Protein AF-A0A0F9HB13-F1 (afdb_monomer_lite)

Foldseek 3Di:
DKKKKWFAQPVPLDTDIDMADLDPPLVVFFWADDGLQWIKGKDQPTDSVLRVQLSVVSVVVDAAAVSCVVSLVPDPVNLRIWMWIATSVLDIDIDHHVPFAPPWDWDDDGGMIMTDGPDPDPVVRVVVVVVCVVVSDDDPDPCVVCVVQVVDDQPAEDEDADEFDQDPVVRATRCVSVVVVLVSHDPRYAYEYAYDHPDDDLSHQKDWYQPANSNCNVVCVVVVQWTWIFGDDPPDTDIDIDGD

InterPro domains:
  IPR010430 Protein of unknown function DUF1028 [PF06267] (2-135)
  IPR029055 Nucleophile aminohydrolases, N-terminal [G3DSA:3.60.20.10] (1-143)
  IPR029055 Nucleophile aminohydrolases, N-terminal [SSF56235] (1-136)
  IPR036291 NAD(P)-binding domain superfamily [SSF51735] (141-232)

Organism: NCBI:txid412755

Structure (mmCIF, N/CA/C/O backbone):
data_AF-A0A0F9HB13-F1
#
_entry.id   AF-A0A0F9HB13-F1
#
loop_
_atom_site.group_PDB
_atom_site.id
_atom_site.type_symbol
_atom_site.label_atom_id
_atom_site.label_alt_id
_atom_site.label_comp_id
_atom_site.label_asym_id
_atom_site.label_entity_id
_atom_site.label_seq_id
_atom_site.pdbx_PDB_ins_code
_atom_site.Cartn_x
_atom_site.Cartn_y
_atom_site.Cartn_z
_atom_site.occupancy
_atom_site.B_iso_or_equiv
_atom_site.auth_seq_id
_atom_site.auth_comp_id
_atom_site.auth_asym_id
_atom_site.auth_atom_id
_atom_site.pdbx_PDB_model_num
ATOM 1 N N . MET A 1 1 ? 13.303 -6.196 -2.392 1.00 79.50 1 MET A N 1
ATOM 2 C CA . MET A 1 1 ? 11.984 -6.817 -2.204 1.00 79.50 1 MET A CA 1
ATOM 3 C C . MET A 1 1 ? 10.993 -5.718 -1.911 1.00 79.50 1 MET A C 1
ATOM 5 O O . MET A 1 1 ? 11.248 -4.940 -0.993 1.00 79.50 1 MET A O 1
ATOM 9 N N . THR A 1 2 ? 9.925 -5.656 -2.697 1.00 79.56 2 THR A N 1
ATOM 10 C CA . THR A 1 2 ? 8.803 -4.738 -2.490 1.00 79.56 2 THR A CA 1
ATOM 11 C C . THR A 1 2 ? 7.517 -5.444 -2.875 1.00 79.56 2 THR A C 1
ATOM 13 O O . THR A 1 2 ? 7.459 -6.050 -3.946 1.00 79.56 2 THR A O 1
ATOM 16 N N . PHE A 1 3 ? 6.493 -5.331 -2.041 1.00 83.38 3 PHE A N 1
ATOM 17 C CA . PHE A 1 3 ? 5.138 -5.737 -2.379 1.00 83.38 3 PHE A CA 1
ATOM 18 C C . PHE A 1 3 ? 4.143 -4.698 -1.876 1.00 83.38 3 PHE A C 1
ATOM 20 O O . PHE A 1 3 ? 4.359 -4.068 -0.838 1.00 83.38 3 PHE A O 1
ATOM 27 N N . SER A 1 4 ? 3.072 -4.510 -2.636 1.00 88.19 4 SER A N 1
ATOM 28 C CA . SER A 1 4 ? 2.026 -3.543 -2.316 1.00 88.19 4 SER A CA 1
ATOM 29 C C . SER A 1 4 ? 0.665 -4.081 -2.703 1.00 88.19 4 SER A C 1
ATOM 31 O O . SER A 1 4 ? 0.566 -4.942 -3.574 1.00 88.19 4 SER A O 1
ATOM 33 N N . ILE A 1 5 ? -0.376 -3.543 -2.090 1.00 90.69 5 ILE A N 1
ATOM 34 C CA . ILE A 1 5 ? -1.759 -3.759 -2.494 1.00 90.69 5 ILE A CA 1
ATOM 35 C C . ILE A 1 5 ? -2.429 -2.401 -2.675 1.00 90.69 5 ILE A C 1
ATOM 37 O O . ILE A 1 5 ? -2.294 -1.531 -1.815 1.00 90.69 5 ILE A O 1
ATOM 41 N N . VAL A 1 6 ? -3.135 -2.224 -3.788 1.00 91.56 6 VAL A N 1
ATOM 42 C CA . VAL A 1 6 ? -4.185 -1.204 -3.911 1.00 91.56 6 VAL A CA 1
ATOM 43 C C . VAL A 1 6 ? -5.517 -1.919 -3.824 1.00 91.56 6 VAL A C 1
ATOM 45 O O . VAL A 1 6 ? -5.667 -3.004 -4.389 1.00 91.56 6 VAL A O 1
ATOM 48 N N . ALA A 1 7 ? -6.473 -1.353 -3.106 1.00 89.06 7 ALA A N 1
ATOM 49 C CA . ALA A 1 7 ? -7.731 -2.039 -2.884 1.00 89.06 7 ALA A CA 1
ATOM 50 C C . ALA A 1 7 ? -8.887 -1.083 -2.612 1.00 89.06 7 ALA A C 1
ATOM 52 O O . ALA A 1 7 ? -8.698 0.047 -2.159 1.00 89.06 7 ALA A O 1
ATOM 53 N N . ARG A 1 8 ? -10.094 -1.577 -2.889 1.00 90.06 8 ARG A N 1
ATOM 54 C CA . ARG A 1 8 ? -11.364 -0.919 -2.628 1.00 90.06 8 ARG A CA 1
ATOM 55 C C . ARG A 1 8 ? -12.271 -1.874 -1.876 1.00 90.06 8 ARG A C 1
ATOM 57 O O . ARG A 1 8 ? -12.575 -2.964 -2.356 1.00 90.06 8 ARG A O 1
ATOM 64 N N . CYS A 1 9 ? -12.783 -1.433 -0.739 1.00 82.44 9 CYS A N 1
ATOM 65 C CA . CYS A 1 9 ? -13.813 -2.169 -0.030 1.00 82.44 9 CYS A CA 1
ATOM 66 C C . CYS A 1 9 ? -15.128 -2.133 -0.831 1.00 82.44 9 CYS A C 1
ATOM 68 O O . CYS A 1 9 ? -15.667 -1.049 -1.073 1.00 82.44 9 CYS A O 1
ATOM 70 N N . PRO A 1 10 ? -15.703 -3.278 -1.236 1.00 81.00 10 PRO A N 1
ATOM 71 C CA . PRO A 1 10 ? -16.988 -3.304 -1.930 1.00 81.00 10 PRO A CA 1
ATOM 72 C C . PRO A 1 10 ? -18.148 -2.838 -1.041 1.00 81.00 10 PRO A C 1
ATOM 74 O O . PRO A 1 10 ? -19.157 -2.381 -1.571 1.00 81.00 10 PRO A O 1
ATOM 77 N N . ARG A 1 11 ? -18.007 -2.941 0.289 1.00 80.62 11 ARG A N 1
ATOM 78 C CA . ARG A 1 11 ? -19.037 -2.550 1.263 1.00 80.62 11 ARG A CA 1
ATOM 79 C C . ARG A 1 11 ? -19.042 -1.051 1.548 1.00 80.62 11 ARG A C 1
ATOM 81 O O . ARG A 1 11 ? -20.098 -0.438 1.495 1.00 80.62 11 ARG A O 1
ATOM 88 N N . THR A 1 12 ? -17.880 -0.481 1.861 1.00 74.31 12 THR A N 1
ATOM 89 C CA . THR A 1 12 ? -17.755 0.918 2.307 1.00 74.31 12 THR A CA 1
ATOM 90 C C . THR A 1 12 ? -17.354 1.864 1.174 1.00 74.31 12 THR A C 1
ATOM 92 O O . THR A 1 12 ? -17.451 3.076 1.315 1.00 74.31 12 THR A O 1
ATOM 95 N N . GLY A 1 13 ? -16.884 1.334 0.040 1.00 75.62 13 GLY A N 1
ATOM 96 C CA . GLY A 1 13 ? -16.327 2.136 -1.052 1.00 75.62 13 GLY A CA 1
ATOM 97 C C . GLY A 1 13 ? -14.951 2.731 -0.748 1.00 75.62 13 GLY A C 1
ATOM 98 O O . GLY A 1 13 ? -14.400 3.448 -1.581 1.00 75.62 13 GLY A O 1
ATOM 99 N N . MET A 1 14 ? -14.386 2.423 0.419 1.00 78.38 14 MET A N 1
ATOM 100 C CA . MET A 1 14 ? -13.105 2.953 0.865 1.00 78.38 14 MET A CA 1
ATOM 101 C C . MET A 1 14 ? -11.955 2.416 0.036 1.00 78.38 14 MET A C 1
ATOM 103 O O . MET A 1 14 ? -11.959 1.253 -0.362 1.00 78.38 14 MET A O 1
ATOM 107 N N . LEU A 1 15 ? -10.967 3.273 -0.181 1.00 77.38 15 LEU A N 1
ATOM 108 C CA . LEU A 1 15 ? -9.795 3.015 -0.999 1.00 77.38 15 LEU A CA 1
ATOM 109 C C . LEU A 1 15 ? -8.559 2.997 -0.108 1.00 77.38 15 LEU A C 1
ATOM 111 O O . LEU A 1 15 ? -8.412 3.856 0.761 1.00 77.38 15 LEU A O 1
ATOM 115 N N . ALA A 1 16 ? -7.659 2.050 -0.343 1.00 75.38 16 ALA A N 1
ATOM 116 C CA . ALA A 1 16 ? -6.407 1.959 0.392 1.00 75.38 16 ALA A CA 1
ATOM 117 C C . ALA A 1 16 ? -5.241 1.579 -0.511 1.00 75.38 16 ALA A C 1
ATOM 119 O O . ALA A 1 16 ? -5.400 0.909 -1.535 1.00 75.38 16 ALA A O 1
ATOM 120 N N . VAL A 1 17 ? -4.055 1.980 -0.058 1.00 79.38 17 VAL A N 1
ATOM 121 C CA . VAL A 1 17 ? -2.779 1.474 -0.545 1.00 79.38 17 VAL A CA 1
ATOM 122 C C . VAL A 1 17 ? -1.945 1.066 0.658 1.00 79.38 17 VAL A C 1
ATOM 124 O O . VAL A 1 17 ? -1.795 1.850 1.592 1.00 79.38 17 VAL A O 1
ATOM 127 N N . ALA A 1 18 ? -1.388 -0.138 0.627 1.00 77.56 18 ALA A N 1
ATOM 128 C CA . ALA A 1 18 ? -0.402 -0.582 1.602 1.00 77.56 18 ALA A CA 1
ATOM 129 C C . ALA A 1 18 ? 0.845 -1.075 0.872 1.00 77.56 18 ALA A C 1
ATOM 131 O O . ALA A 1 18 ? 0.742 -1.756 -0.147 1.00 77.56 18 ALA A O 1
ATOM 132 N N . THR A 1 19 ? 2.019 -0.746 1.405 1.00 76.12 19 THR A N 1
ATOM 133 C CA . THR A 1 19 ? 3.315 -1.089 0.813 1.00 76.12 19 THR A CA 1
ATOM 134 C C . THR A 1 19 ? 4.270 -1.551 1.896 1.00 76.12 19 THR A C 1
ATOM 136 O O . THR A 1 19 ? 4.390 -0.914 2.940 1.00 76.12 19 THR A O 1
ATOM 139 N N . SER A 1 20 ? 5.018 -2.612 1.607 1.00 72.88 20 SER A N 1
ATOM 140 C CA . SER A 1 20 ? 6.191 -3.008 2.380 1.00 72.88 20 SER A CA 1
ATOM 141 C C . SER A 1 20 ? 7.382 -3.177 1.446 1.00 72.88 20 SER A C 1
ATOM 143 O O . SER A 1 20 ? 7.279 -3.758 0.361 1.00 72.88 20 SER A O 1
ATOM 145 N N . SER A 1 21 ? 8.528 -2.620 1.830 1.00 67.31 21 SER A N 1
ATOM 146 C CA . SER A 1 21 ? 9.715 -2.605 0.985 1.00 67.31 21 SER A CA 1
ATOM 147 C C . SER A 1 21 ? 11.005 -2.584 1.790 1.00 67.31 21 SER A C 1
ATOM 149 O O . SER A 1 21 ? 11.092 -1.975 2.850 1.00 67.31 21 SER A O 1
ATOM 151 N N . LYS A 1 22 ? 12.049 -3.176 1.204 1.00 59.72 22 LYS A N 1
ATOM 152 C CA . LYS A 1 22 ? 13.447 -2.985 1.613 1.00 59.72 22 LYS A CA 1
ATOM 153 C C . LYS A 1 22 ? 14.048 -1.667 1.083 1.00 59.72 22 LYS A C 1
ATOM 155 O O . LYS A 1 22 ? 15.183 -1.351 1.429 1.00 59.72 22 LYS A O 1
ATOM 160 N N . ALA A 1 23 ? 13.348 -0.905 0.239 1.00 54.62 23 ALA A N 1
ATOM 161 C CA . ALA A 1 23 ? 13.789 0.404 -0.253 1.00 54.62 23 ALA A CA 1
ATOM 162 C C . ALA A 1 23 ? 13.459 1.530 0.745 1.00 54.62 23 ALA A C 1
ATOM 164 O O . ALA A 1 23 ? 12.416 1.505 1.395 1.00 54.62 23 ALA A O 1
ATOM 165 N N . LEU A 1 24 ? 14.365 2.510 0.874 1.00 52.09 24 LEU A N 1
ATOM 166 C CA . LEU A 1 24 ? 14.202 3.643 1.796 1.00 52.09 24 LEU A CA 1
ATOM 167 C C . LEU A 1 24 ? 12.975 4.465 1.390 1.00 52.09 24 LEU A C 1
ATOM 169 O O . LEU A 1 24 ? 12.727 4.649 0.200 1.00 52.09 24 LEU A O 1
ATOM 173 N N . ALA A 1 25 ? 12.241 4.977 2.379 1.00 54.25 25 ALA A N 1
ATOM 174 C CA . ALA A 1 25 ? 11.118 5.896 2.181 1.00 54.25 25 ALA A CA 1
ATOM 175 C C . ALA A 1 25 ? 9.989 5.375 1.263 1.00 54.25 25 ALA A C 1
ATOM 177 O O . ALA A 1 25 ? 9.256 6.166 0.670 1.00 54.25 25 ALA A O 1
ATOM 178 N N . ALA A 1 26 ? 9.797 4.054 1.164 1.00 54.12 26 ALA A N 1
ATOM 179 C CA . ALA A 1 26 ? 8.752 3.478 0.315 1.00 54.12 26 ALA A CA 1
ATOM 180 C C . ALA A 1 26 ? 7.344 4.012 0.645 1.00 54.12 26 ALA A C 1
ATOM 182 O O . ALA A 1 26 ? 6.573 4.269 -0.273 1.00 54.12 26 ALA A O 1
ATOM 183 N N . GLY A 1 27 ? 7.042 4.272 1.924 1.00 49.34 27 GLY A N 1
ATOM 184 C CA . GLY A 1 27 ? 5.761 4.847 2.354 1.00 49.34 27 GLY A CA 1
ATOM 185 C C . GLY A 1 27 ? 5.487 6.270 1.848 1.00 49.34 27 GLY A C 1
ATOM 186 O O . GLY A 1 27 ? 4.330 6.652 1.757 1.00 49.34 27 GLY A O 1
ATOM 187 N N . GLY A 1 28 ? 6.516 7.040 1.477 1.00 52.56 28 GLY A N 1
ATOM 188 C CA . GLY A 1 28 ? 6.350 8.368 0.869 1.00 52.56 28 GLY A CA 1
ATOM 189 C C . GLY A 1 28 ? 6.426 8.374 -0.661 1.00 52.56 28 GLY A C 1
ATOM 190 O O . GLY A 1 28 ? 6.072 9.366 -1.286 1.00 52.56 28 GLY A O 1
ATOM 191 N N . MET A 1 29 ? 6.915 7.286 -1.266 1.00 68.44 29 MET A N 1
ATOM 192 C CA . MET A 1 29 ? 7.237 7.228 -2.699 1.00 68.44 29 MET A CA 1
ATOM 193 C C . MET A 1 29 ? 6.295 6.331 -3.500 1.00 68.44 29 MET A C 1
ATOM 195 O O . MET A 1 29 ? 6.115 6.553 -4.695 1.00 68.44 29 MET A O 1
ATOM 199 N N . VAL A 1 30 ? 5.751 5.289 -2.869 1.00 80.06 30 VAL A N 1
ATOM 200 C CA . VAL A 1 30 ? 4.951 4.257 -3.536 1.00 80.06 30 VAL A CA 1
ATOM 201 C C . VAL A 1 30 ? 3.448 4.533 -3.479 1.00 80.06 30 VAL A C 1
ATOM 203 O O . VAL A 1 30 ? 2.820 4.444 -4.539 1.00 80.06 30 VAL A O 1
ATOM 206 N N . PRO A 1 31 ? 2.846 4.828 -2.309 1.00 79.06 31 PRO A N 1
ATOM 207 C CA . PRO A 1 31 ? 1.398 4.893 -2.188 1.00 79.06 31 PRO A CA 1
ATOM 208 C C . PRO A 1 31 ? 0.833 6.273 -2.535 1.00 79.06 31 PRO A C 1
ATOM 210 O O . PRO A 1 31 ? 1.304 7.302 -2.056 1.00 79.06 31 PRO A O 1
ATOM 213 N N . TYR A 1 32 ? -0.249 6.276 -3.310 1.00 82.81 32 TYR A N 1
ATOM 214 C CA . TYR A 1 32 ? -1.065 7.447 -3.610 1.00 82.81 32 TYR A CA 1
ATOM 215 C C . TYR A 1 32 ? -2.529 7.061 -3.471 1.00 82.81 32 TYR A C 1
ATOM 217 O O . TYR A 1 32 ? -2.995 6.145 -4.138 1.00 82.81 32 TYR A O 1
ATOM 225 N N . CYS A 1 33 ? -3.277 7.743 -2.614 1.00 78.75 33 CYS A N 1
ATOM 226 C CA . CYS A 1 33 ? -4.694 7.461 -2.416 1.00 78.75 33 CYS A CA 1
ATOM 227 C C . CYS A 1 33 ? -5.461 8.770 -2.281 1.00 78.75 33 CYS A C 1
ATOM 229 O O . CYS A 1 33 ? -4.984 9.711 -1.644 1.00 78.75 33 CYS A O 1
ATOM 231 N N . ARG A 1 34 ? -6.653 8.832 -2.873 1.00 75.19 34 ARG A N 1
ATOM 232 C CA . ARG A 1 34 ? -7.593 9.933 -2.672 1.00 75.19 34 ARG A CA 1
ATOM 233 C C . ARG A 1 34 ? -8.998 9.370 -2.496 1.00 75.19 34 ARG A C 1
ATOM 235 O O . ARG A 1 34 ? -9.504 8.653 -3.363 1.00 75.19 34 ARG A O 1
ATOM 242 N N . ALA A 1 35 ? -9.619 9.718 -1.370 1.00 75.00 35 ALA A N 1
ATOM 243 C CA . ALA A 1 35 ? -10.968 9.290 -1.021 1.00 75.00 35 ALA A CA 1
ATOM 244 C C . ALA A 1 35 ? -11.963 9.629 -2.143 1.00 75.00 35 ALA A C 1
ATOM 246 O O . ALA A 1 35 ? -11.913 10.711 -2.727 1.00 75.00 35 ALA A O 1
ATOM 247 N N . GLY A 1 36 ? -12.832 8.673 -2.479 1.00 77.69 36 GLY A N 1
ATOM 248 C CA . GLY A 1 36 ? -13.828 8.818 -3.546 1.00 77.69 36 GLY A CA 1
ATOM 249 C C . GLY A 1 36 ? -13.269 8.950 -4.971 1.00 77.69 36 GLY A C 1
ATOM 250 O O . GLY A 1 36 ? -14.058 9.124 -5.897 1.00 77.69 36 GLY A O 1
ATOM 251 N N . VAL A 1 37 ? -11.947 8.867 -5.169 1.00 88.38 37 VAL A N 1
ATOM 252 C CA . VAL A 1 37 ? -11.286 9.035 -6.476 1.00 88.38 37 VAL A CA 1
ATOM 253 C C . VAL A 1 37 ? -10.586 7.753 -6.917 1.00 88.38 37 VAL A C 1
ATOM 255 O O . VAL A 1 37 ? -10.915 7.216 -7.974 1.00 88.38 37 VAL A O 1
ATOM 258 N N . GLY A 1 38 ? -9.641 7.258 -6.119 1.00 89.00 38 GLY A N 1
ATOM 259 C CA . GLY A 1 38 ? -8.916 6.022 -6.405 1.00 89.00 38 GLY A CA 1
ATOM 260 C C . GLY A 1 38 ? -7.620 5.873 -5.608 1.00 89.00 38 GLY A C 1
ATOM 261 O O . GLY A 1 38 ? -7.250 6.743 -4.815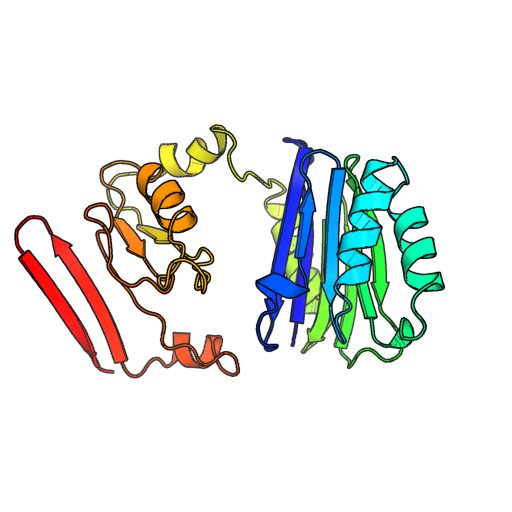 1.00 89.00 38 GLY A O 1
ATOM 262 N N . ALA A 1 39 ? -6.939 4.756 -5.835 1.00 89.12 39 ALA A N 1
ATOM 263 C CA . ALA A 1 39 ? -5.696 4.369 -5.180 1.00 89.12 39 ALA A CA 1
ATOM 264 C C . ALA A 1 39 ? -4.684 3.852 -6.214 1.00 89.12 39 ALA A C 1
ATOM 266 O O . ALA A 1 39 ? -5.042 3.123 -7.139 1.00 89.12 39 ALA A O 1
ATOM 267 N N . ILE A 1 40 ? -3.418 4.238 -6.061 1.00 97.88 40 ILE A N 1
ATOM 268 C CA . ILE A 1 40 ? -2.312 3.907 -6.958 1.00 97.88 40 ILE A CA 1
ATOM 269 C C . ILE A 1 40 ? -1.076 3.521 -6.145 1.00 97.88 40 ILE A C 1
ATOM 271 O O . ILE A 1 40 ? -0.699 4.212 -5.200 1.00 97.88 40 ILE A O 1
ATOM 275 N N . ALA A 1 41 ? -0.408 2.448 -6.557 1.00 94.56 41 ALA A N 1
ATOM 276 C CA . ALA A 1 41 ? 0.932 2.098 -6.104 1.00 94.56 41 ALA A CA 1
ATOM 277 C C . ALA A 1 41 ? 1.896 2.164 -7.293 1.00 94.56 41 ALA A C 1
ATOM 279 O O . ALA A 1 41 ? 1.695 1.449 -8.272 1.00 94.56 41 ALA A O 1
ATOM 280 N N . SER A 1 42 ? 2.941 2.994 -7.208 1.00 96.12 42 SER A N 1
ATOM 281 C CA . SER A 1 42 ? 4.043 3.064 -8.185 1.00 96.12 42 SER A CA 1
ATOM 282 C C . SER A 1 42 ? 5.320 2.549 -7.524 1.00 96.12 42 SER A C 1
ATOM 284 O O . SER A 1 42 ? 5.790 3.124 -6.551 1.00 96.12 42 SER A O 1
ATOM 286 N N . GLN A 1 43 ? 5.883 1.438 -7.995 1.00 95.62 43 GLN A N 1
ATOM 287 C CA . GLN A 1 43 ? 7.025 0.770 -7.363 1.00 95.62 43 GLN A CA 1
ATOM 288 C C . GLN A 1 43 ? 8.038 0.216 -8.380 1.00 95.62 43 GLN A C 1
ATOM 290 O O . GLN A 1 43 ? 8.007 0.542 -9.565 1.00 95.62 43 GLN A O 1
ATOM 295 N N . SER A 1 44 ? 8.966 -0.622 -7.899 1.00 94.94 44 SER A N 1
ATOM 296 C CA . SER A 1 44 ? 10.193 -1.048 -8.590 1.00 94.94 44 SER A CA 1
ATOM 297 C C . SER A 1 44 ? 11.183 0.118 -8.706 1.00 94.94 44 SER A C 1
ATOM 299 O O . SER A 1 44 ? 11.528 0.687 -7.668 1.00 94.94 44 SER A O 1
ATOM 301 N N . PHE A 1 45 ? 11.629 0.525 -9.897 1.00 92.50 45 PHE A N 1
ATOM 302 C CA . PHE A 1 45 ? 12.288 1.828 -10.039 1.00 92.50 45 PHE A CA 1
ATOM 303 C C . PHE A 1 45 ? 11.224 2.920 -9.980 1.00 92.50 45 PHE A C 1
ATOM 305 O O . PHE A 1 45 ? 10.732 3.368 -11.016 1.00 92.50 45 PHE A O 1
ATOM 312 N N . VAL A 1 46 ? 10.857 3.287 -8.752 1.00 86.94 46 VAL A N 1
ATOM 313 C CA . VAL A 1 46 ? 9.724 4.161 -8.455 1.00 86.94 46 VAL A CA 1
ATOM 314 C C . VAL A 1 46 ? 9.777 5.468 -9.241 1.00 86.94 46 VAL A C 1
ATOM 316 O O . VAL A 1 46 ? 10.821 6.113 -9.354 1.00 86.94 46 VAL A O 1
ATOM 319 N N . ASN A 1 47 ? 8.620 5.859 -9.763 1.00 94.38 47 ASN A N 1
ATOM 320 C CA . ASN A 1 47 ? 8.390 7.174 -10.333 1.00 94.38 47 ASN A CA 1
ATOM 321 C C . ASN A 1 47 ? 7.155 7.787 -9.640 1.00 94.38 47 ASN A C 1
ATOM 323 O O . ASN A 1 47 ? 6.027 7.420 -9.989 1.00 94.38 47 ASN A O 1
ATOM 327 N N . PRO A 1 48 ? 7.359 8.689 -8.657 1.00 84.75 48 PRO A N 1
ATOM 328 C CA . PRO A 1 48 ? 6.295 9.385 -7.923 1.00 84.75 48 PRO A CA 1
ATOM 329 C C . PRO A 1 48 ? 5.275 10.089 -8.819 1.00 84.75 48 PRO A C 1
ATOM 331 O O . PRO A 1 48 ? 4.083 10.134 -8.518 1.00 84.75 48 PRO A O 1
ATOM 334 N N . TYR A 1 49 ? 5.733 10.619 -9.957 1.00 93.50 49 TYR A N 1
ATOM 335 C CA . TYR A 1 49 ? 4.885 11.391 -10.860 1.00 93.50 49 TYR A CA 1
ATOM 336 C C . TYR A 1 49 ? 3.773 10.546 -11.483 1.00 93.50 49 TYR A C 1
ATOM 338 O O . TYR A 1 49 ? 2.701 11.082 -11.736 1.00 93.50 49 TYR A O 1
ATOM 346 N N . LEU A 1 50 ? 3.968 9.230 -11.637 1.00 97.31 50 LEU A N 1
ATOM 347 C CA . LEU A 1 50 ? 2.916 8.327 -12.121 1.00 97.31 50 LEU A CA 1
ATOM 348 C C . LEU A 1 50 ? 1.739 8.245 -11.144 1.00 97.31 50 LEU A C 1
ATOM 350 O O . LEU A 1 50 ? 0.590 8.183 -11.569 1.00 97.31 50 LEU A O 1
ATOM 3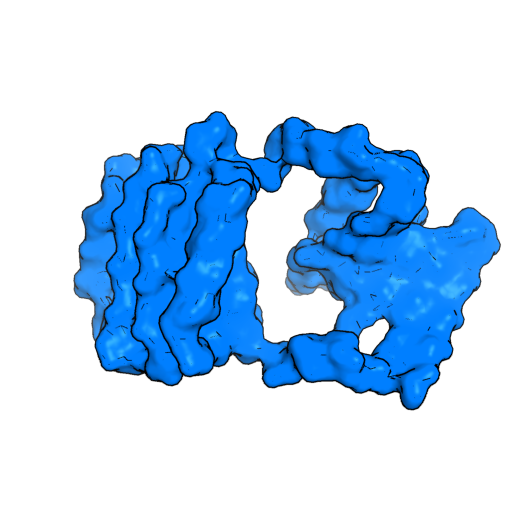54 N N . GLY A 1 51 ? 2.016 8.279 -9.837 1.00 92.12 51 GLY A N 1
ATOM 355 C CA . GLY A 1 51 ? 0.979 8.313 -8.810 1.00 92.12 51 GLY A CA 1
ATOM 356 C C . GLY A 1 51 ? 0.252 9.655 -8.763 1.00 92.12 51 GLY A C 1
ATOM 357 O O . GLY A 1 51 ? -0.977 9.690 -8.738 1.00 92.12 51 GLY A O 1
ATOM 358 N N . ILE A 1 52 ? 1.000 10.762 -8.827 1.00 89.25 52 ILE A N 1
ATOM 359 C CA . ILE A 1 52 ? 0.445 12.128 -8.815 1.00 89.25 52 ILE A CA 1
ATOM 360 C C . ILE A 1 52 ? -0.430 12.381 -10.052 1.00 89.25 52 ILE A C 1
ATOM 362 O O . ILE A 1 52 ? -1.580 12.818 -9.932 1.00 89.25 52 ILE A O 1
ATOM 366 N N . GLU A 1 53 ? 0.099 12.094 -11.244 1.00 97.56 53 GLU A N 1
ATOM 367 C CA . GLU A 1 53 ? -0.625 12.252 -12.507 1.00 97.56 53 GLU A CA 1
ATOM 368 C C . GLU A 1 53 ? -1.803 11.278 -12.571 1.00 97.56 53 GLU A C 1
ATOM 370 O O . GLU A 1 53 ? -2.914 11.674 -12.920 1.00 97.56 53 GLU A O 1
ATOM 375 N N . GLY A 1 54 ? -1.594 10.028 -12.155 1.00 98.25 54 GLY A N 1
ATOM 376 C CA . GLY A 1 54 ? -2.634 9.011 -12.150 1.00 98.25 54 GLY A CA 1
ATOM 377 C C . GLY A 1 54 ? -3.841 9.396 -11.290 1.00 98.25 54 GLY A C 1
ATOM 378 O O . GLY A 1 54 ? -4.969 9.333 -11.775 1.00 98.25 54 GLY A O 1
ATOM 379 N N . ILE A 1 55 ? -3.630 9.877 -10.056 1.00 95.25 55 ILE A N 1
ATOM 380 C CA . ILE A 1 55 ? -4.724 10.371 -9.199 1.00 95.25 55 ILE A CA 1
ATOM 381 C C . ILE A 1 55 ? -5.440 11.562 -9.848 1.00 95.25 55 ILE A C 1
ATOM 383 O O . ILE A 1 55 ? -6.666 11.635 -9.800 1.00 95.25 55 ILE A O 1
ATOM 387 N N . THR A 1 56 ? -4.699 12.463 -10.500 1.00 97.12 56 THR A N 1
ATOM 388 C CA . THR A 1 56 ? -5.283 13.614 -11.211 1.00 97.12 56 THR A CA 1
ATOM 389 C C . THR A 1 56 ? -6.191 13.164 -12.361 1.00 97.12 56 THR A C 1
ATOM 391 O O . THR A 1 56 ? -7.282 13.701 -12.543 1.00 97.12 56 THR A O 1
ATOM 394 N N . LEU A 1 57 ? -5.783 12.150 -13.127 1.00 98.50 57 LEU A N 1
ATOM 395 C CA . LEU A 1 57 ? -6.583 11.600 -14.225 1.00 98.50 57 LEU A CA 1
ATOM 396 C C . LEU A 1 57 ? -7.815 10.824 -13.720 1.00 98.50 57 LEU A C 1
ATOM 398 O O . LEU A 1 57 ? -8.892 10.943 -14.304 1.00 98.50 57 LEU A O 1
ATOM 402 N N . LEU A 1 58 ? -7.687 10.077 -12.619 1.00 97.44 58 LEU A N 1
ATOM 403 C CA . LEU A 1 58 ? -8.822 9.418 -11.953 1.00 97.44 58 LEU A CA 1
ATOM 404 C C . LEU A 1 58 ? -9.846 10.438 -11.430 1.00 97.44 58 LEU A C 1
ATOM 406 O O . LEU A 1 58 ? -11.057 10.218 -11.494 1.00 97.44 58 LEU A O 1
ATOM 410 N N . GLU A 1 59 ? -9.379 11.579 -10.923 1.00 94.50 59 GLU A N 1
ATOM 411 C CA . GLU A 1 59 ? -10.249 12.668 -10.473 1.00 94.50 59 GLU A CA 1
ATOM 412 C C . GLU A 1 59 ? -11.049 13.280 -11.631 1.00 94.50 59 GLU A C 1
ATOM 414 O O . GLU A 1 59 ? -12.225 13.597 -11.459 1.00 94.50 59 GLU A O 1
ATOM 419 N N . GLN A 1 60 ? -10.455 13.345 -12.826 1.00 97.94 60 GLN A N 1
ATOM 420 C CA . GLN A 1 60 ? -11.121 13.752 -14.070 1.00 97.94 60 GLN A CA 1
ATOM 421 C C . GLN A 1 60 ? -12.115 12.705 -14.610 1.00 97.94 60 GLN A C 1
ATOM 423 O O . GLN A 1 60 ? -12.754 12.940 -15.635 1.00 97.94 60 GLN A O 1
ATOM 428 N N . GLY A 1 61 ? -12.264 11.562 -13.934 1.00 96.62 61 GLY A N 1
ATOM 429 C CA . GLY A 1 61 ? -13.234 10.522 -14.275 1.00 96.62 61 GLY A CA 1
ATOM 430 C C . GLY A 1 61 ? -12.741 9.500 -15.298 1.00 96.62 61 GLY A C 1
ATOM 431 O O . GLY A 1 61 ? -13.552 8.751 -15.840 1.00 96.62 61 GLY A O 1
ATOM 432 N N . LEU A 1 62 ? -11.436 9.446 -15.590 1.00 98.38 62 LEU A N 1
ATOM 433 C CA . LEU A 1 62 ? -10.892 8.365 -16.412 1.00 98.38 62 LEU A CA 1
ATOM 434 C C . LEU A 1 62 ? -10.890 7.056 -15.609 1.00 98.38 62 LEU A C 1
ATOM 436 O O . LEU A 1 62 ? -10.485 7.037 -14.453 1.00 98.38 62 LEU A O 1
ATOM 440 N N . ALA A 1 63 ? -11.284 5.954 -16.249 1.00 97.69 63 ALA A N 1
ATOM 441 C CA . ALA A 1 63 ? -11.210 4.618 -15.656 1.00 97.69 63 ALA A CA 1
ATOM 442 C C . ALA A 1 63 ? -9.754 4.144 -15.498 1.00 97.69 63 ALA A C 1
ATOM 444 O O . ALA A 1 63 ? -8.891 4.505 -16.310 1.00 97.69 63 ALA A O 1
ATOM 445 N N . ALA A 1 64 ? -9.501 3.269 -14.517 1.00 98.19 64 ALA A N 1
ATOM 446 C CA . ALA A 1 64 ? -8.158 2.790 -14.154 1.00 98.19 64 ALA A CA 1
ATOM 447 C C . ALA A 1 64 ? -7.293 2.354 -15.356 1.00 98.19 64 ALA A C 1
ATOM 449 O O . ALA A 1 64 ? -6.137 2.761 -15.466 1.00 98.19 64 ALA A O 1
ATOM 450 N N . ALA A 1 65 ? -7.859 1.599 -16.304 1.00 98.38 65 ALA A N 1
ATOM 451 C CA . ALA A 1 65 ? -7.141 1.129 -17.492 1.00 98.38 65 ALA A CA 1
ATOM 452 C C . ALA A 1 65 ? -6.672 2.270 -18.414 1.00 98.38 65 ALA A C 1
ATOM 454 O O . ALA A 1 65 ? -5.541 2.252 -18.897 1.00 98.38 65 ALA A O 1
ATOM 455 N N . ARG A 1 66 ? -7.511 3.295 -18.628 1.00 98.56 66 ARG A N 1
ATOM 456 C CA . ARG A 1 66 ? -7.154 4.460 -19.461 1.00 98.56 66 ARG A CA 1
ATOM 457 C C . ARG A 1 66 ? -6.133 5.356 -18.773 1.00 98.56 66 ARG A C 1
ATOM 459 O O . ARG A 1 66 ? -5.298 5.950 -19.452 1.00 98.56 66 ARG A O 1
ATOM 466 N N . VAL A 1 67 ? -6.201 5.456 -17.445 1.00 98.75 67 VAL A N 1
ATOM 467 C CA . VAL A 1 67 ? -5.180 6.146 -16.651 1.00 98.75 67 VAL A CA 1
ATOM 468 C C . VAL A 1 67 ? -3.842 5.432 -16.789 1.00 98.75 67 VAL A C 1
ATOM 470 O O . VAL A 1 67 ? -2.855 6.080 -17.129 1.00 98.75 67 VAL A O 1
ATOM 473 N N . LEU A 1 68 ? -3.822 4.109 -16.596 1.00 98.69 68 LEU A N 1
ATOM 474 C CA . LEU A 1 68 ? -2.611 3.300 -16.708 1.00 98.69 68 LEU A CA 1
ATOM 475 C C . LEU A 1 68 ? -1.954 3.445 -18.085 1.00 98.69 68 LEU A C 1
ATOM 477 O O . LEU A 1 68 ? -0.762 3.722 -18.156 1.00 98.69 68 LEU A O 1
ATOM 481 N N . GLU A 1 69 ? -2.727 3.308 -19.165 1.00 98.50 69 GLU A N 1
ATOM 482 C CA . GLU A 1 69 ? -2.242 3.492 -20.541 1.00 98.50 69 GLU A CA 1
ATOM 483 C C . GLU A 1 69 ? -1.542 4.844 -20.700 1.00 98.50 69 GLU A C 1
ATOM 485 O O . GLU A 1 69 ? -0.390 4.901 -21.122 1.00 98.50 69 GLU A O 1
ATOM 490 N N . ARG A 1 70 ? -2.187 5.927 -20.256 1.00 98.25 70 ARG A N 1
ATOM 491 C CA . ARG A 1 70 ? -1.664 7.285 -20.424 1.00 98.25 70 ARG A CA 1
ATOM 492 C C . ARG A 1 70 ? -0.371 7.537 -19.647 1.00 98.25 70 ARG A C 1
ATOM 494 O O . ARG A 1 70 ? 0.562 8.104 -20.212 1.00 98.25 70 ARG A O 1
ATOM 501 N N . ILE A 1 71 ? -0.306 7.120 -18.380 1.00 98.00 71 ILE A N 1
ATOM 502 C CA . ILE A 1 71 ? 0.884 7.351 -17.541 1.00 98.00 71 ILE A CA 1
ATOM 503 C C . ILE A 1 71 ? 2.053 6.430 -17.928 1.00 98.00 71 ILE A C 1
ATOM 505 O O . ILE A 1 71 ? 3.214 6.795 -17.762 1.00 98.00 71 ILE A O 1
ATOM 509 N N . ILE A 1 72 ? 1.775 5.237 -18.465 1.00 98.12 72 ILE A N 1
ATOM 510 C CA . ILE A 1 72 ? 2.815 4.311 -18.935 1.00 98.12 72 ILE A CA 1
ATOM 511 C C . ILE A 1 72 ? 3.337 4.714 -20.317 1.00 98.12 72 ILE A C 1
ATOM 513 O O . ILE A 1 72 ? 4.534 4.588 -20.580 1.00 98.12 72 ILE A O 1
ATOM 517 N N . GLU A 1 73 ? 2.484 5.222 -21.208 1.00 96.88 73 GLU A N 1
ATOM 518 C CA . GLU A 1 73 ? 2.909 5.745 -22.512 1.00 96.88 73 GLU A CA 1
ATOM 519 C C . GLU A 1 73 ? 3.822 6.968 -22.386 1.00 96.88 73 GLU A C 1
ATOM 521 O O . GLU A 1 73 ? 4.743 7.126 -23.193 1.00 96.88 73 GLU A O 1
ATOM 526 N N . SER A 1 74 ? 3.607 7.808 -21.370 1.00 93.12 74 SER A N 1
ATOM 527 C CA . SER A 1 74 ? 4.421 9.001 -21.127 1.00 93.12 74 SER A CA 1
ATOM 528 C C . SER A 1 74 ? 5.755 8.710 -20.416 1.00 93.12 74 SER A C 1
ATOM 530 O O . SER A 1 74 ? 6.692 9.507 -20.536 1.00 93.12 74 SER A O 1
ATOM 532 N N . ASP A 1 75 ? 5.902 7.569 -19.726 1.00 97.62 75 ASP A N 1
ATOM 533 C CA . ASP A 1 75 ? 7.131 7.215 -19.004 1.00 97.62 75 ASP A CA 1
ATOM 534 C C . ASP A 1 75 ? 8.148 6.484 -19.891 1.00 97.62 75 ASP A C 1
ATOM 536 O O . ASP A 1 75 ? 8.059 5.287 -20.171 1.00 97.62 75 ASP A O 1
ATOM 540 N N . ARG A 1 76 ? 9.219 7.193 -20.259 1.00 96.69 76 ARG A N 1
ATOM 541 C CA . ARG A 1 76 ? 10.346 6.622 -21.020 1.00 96.69 76 ARG A CA 1
ATOM 542 C C . ARG A 1 76 ? 11.054 5.470 -20.301 1.00 96.69 76 ARG A C 1
ATOM 544 O O . ARG A 1 76 ? 11.766 4.710 -20.952 1.00 96.69 76 ARG A O 1
ATOM 551 N N . GLY A 1 77 ? 10.914 5.363 -18.982 1.00 97.12 77 GLY A N 1
ATOM 552 C CA . GLY A 1 77 ? 11.460 4.276 -18.175 1.00 97.12 77 GLY A CA 1
ATOM 553 C C . GLY A 1 77 ? 10.430 3.223 -17.775 1.00 97.12 77 GLY A C 1
ATOM 554 O O . GLY A 1 77 ? 10.714 2.473 -16.841 1.00 97.12 77 GLY A O 1
ATOM 555 N N . ARG A 1 78 ? 9.271 3.158 -18.450 1.00 97.88 78 ARG A N 1
ATOM 556 C CA . ARG A 1 78 ? 8.176 2.220 -18.150 1.00 97.88 78 ARG A CA 1
ATOM 557 C C . ARG A 1 78 ? 8.624 0.777 -17.940 1.00 97.88 78 ARG A C 1
ATOM 559 O O . ARG A 1 78 ? 8.158 0.152 -17.003 1.00 97.88 78 ARG A O 1
ATOM 566 N N . ASP A 1 79 ? 9.581 0.268 -18.712 1.00 98.31 79 ASP A N 1
ATOM 567 C CA . ASP A 1 79 ? 10.070 -1.115 -18.592 1.00 98.31 79 ASP A CA 1
ATOM 568 C C . ASP A 1 79 ? 10.627 -1.440 -17.188 1.00 98.31 79 ASP A C 1
ATOM 570 O O . ASP A 1 79 ? 10.741 -2.603 -16.821 1.00 98.31 79 ASP A O 1
ATOM 574 N N . LEU A 1 80 ? 10.993 -0.428 -16.391 1.00 97.94 80 LEU A N 1
ATOM 575 C CA . LEU A 1 80 ? 11.504 -0.574 -15.022 1.00 97.94 80 LEU A CA 1
ATOM 576 C C . LEU A 1 80 ? 10.438 -0.310 -13.942 1.00 97.94 80 LEU A C 1
ATOM 578 O O . LEU A 1 80 ? 10.759 -0.322 -12.750 1.00 97.94 80 LEU A O 1
ATOM 582 N N . ARG A 1 81 ? 9.201 0.008 -14.337 1.00 97.94 81 ARG A N 1
ATOM 583 C CA . ARG A 1 81 ? 8.116 0.412 -13.435 1.00 97.94 81 ARG A CA 1
ATOM 584 C C . ARG A 1 81 ? 7.210 -0.754 -13.124 1.00 97.94 81 ARG A C 1
ATOM 586 O O . ARG A 1 81 ? 6.953 -1.609 -13.965 1.00 97.94 81 ARG A O 1
ATOM 593 N N . GLN A 1 82 ? 6.629 -0.699 -11.941 1.00 98.31 82 GLN A N 1
ATOM 594 C CA . GLN A 1 82 ? 5.459 -1.489 -11.626 1.00 98.31 82 GLN A CA 1
ATOM 595 C C . GLN A 1 82 ? 4.380 -0.566 -11.077 1.00 98.31 82 GLN A C 1
ATOM 597 O O . GLN A 1 82 ? 4.658 0.213 -10.168 1.00 98.31 82 GLN A O 1
ATOM 602 N N . VAL A 1 83 ? 3.179 -0.623 -11.644 1.00 98.69 83 VAL A N 1
ATOM 603 C CA . VAL A 1 83 ? 2.075 0.271 -11.292 1.00 98.69 83 VAL A CA 1
ATOM 604 C C . VAL A 1 83 ? 0.807 -0.541 -11.093 1.00 98.69 83 VAL A C 1
ATOM 606 O O . VAL A 1 83 ? 0.506 -1.415 -11.897 1.00 98.69 83 VAL A O 1
ATOM 609 N N . ALA A 1 84 ? 0.061 -0.244 -10.038 1.00 98.69 84 ALA A N 1
ATOM 610 C CA . ALA A 1 84 ? -1.280 -0.762 -9.814 1.00 98.69 84 ALA A CA 1
ATOM 611 C C . ALA A 1 84 ? -2.212 0.401 -9.547 1.00 98.69 84 ALA A C 1
ATOM 613 O O . ALA A 1 84 ? -1.842 1.335 -8.837 1.00 98.69 84 ALA A O 1
ATOM 614 N N . ILE A 1 85 ? -3.409 0.321 -10.107 1.00 98.69 85 ILE A N 1
ATOM 615 C CA . ILE A 1 85 ? -4.445 1.335 -10.011 1.00 98.69 85 ILE A CA 1
ATOM 616 C C . ILE A 1 85 ? -5.750 0.643 -9.648 1.00 98.69 85 ILE A C 1
ATOM 618 O O . ILE A 1 85 ? -6.081 -0.400 -10.212 1.00 98.69 85 ILE A O 1
ATOM 622 N N . ILE A 1 86 ? -6.504 1.262 -8.750 1.00 97.94 86 ILE A N 1
ATOM 623 C CA . ILE A 1 86 ? -7.922 0.997 -8.561 1.00 97.94 86 ILE A CA 1
ATOM 624 C C . ILE A 1 86 ? -8.689 2.318 -8.547 1.00 97.94 86 ILE A C 1
ATOM 626 O O . ILE A 1 86 ? -8.303 3.260 -7.850 1.00 97.94 86 ILE A O 1
ATOM 630 N N . ASP A 1 87 ? -9.750 2.411 -9.343 1.00 97.75 87 ASP A N 1
ATOM 631 C CA . ASP A 1 87 ? -10.609 3.597 -9.379 1.00 97.75 87 ASP A CA 1
ATOM 632 C C . ASP A 1 87 ? -11.743 3.538 -8.338 1.00 97.75 87 ASP A C 1
ATOM 634 O O . ASP A 1 87 ? -11.943 2.537 -7.641 1.00 97.75 87 ASP A O 1
ATOM 638 N N . ARG A 1 88 ? -12.492 4.640 -8.209 1.00 91.69 88 ARG A N 1
ATOM 639 C CA . ARG A 1 88 ? -13.617 4.774 -7.264 1.00 91.69 88 ARG A CA 1
ATOM 640 C C . ARG A 1 88 ? -14.735 3.748 -7.452 1.00 91.69 88 ARG A C 1
ATOM 642 O O . ARG A 1 88 ? -15.501 3.528 -6.510 1.00 91.69 88 ARG A O 1
ATOM 649 N N . ASP A 1 89 ? -14.835 3.141 -8.630 1.00 94.50 89 ASP A N 1
ATOM 650 C CA . ASP A 1 89 ? -15.849 2.140 -8.969 1.00 94.50 89 ASP A CA 1
ATOM 651 C C . ASP A 1 89 ? -15.323 0.713 -8.748 1.00 94.50 89 ASP A C 1
ATOM 653 O O . ASP A 1 89 ? -16.084 -0.255 -8.769 1.00 94.50 89 ASP A O 1
ATOM 657 N N . GLY A 1 90 ? -14.031 0.583 -8.430 1.00 93.38 90 GLY A N 1
ATOM 658 C CA . GLY A 1 90 ? -13.365 -0.681 -8.154 1.00 93.38 90 GLY A CA 1
ATOM 659 C C . GLY A 1 90 ? -12.805 -1.363 -9.396 1.00 93.38 90 GLY A C 1
ATOM 660 O O . GLY A 1 90 ? -12.420 -2.530 -9.294 1.00 93.38 90 GLY A O 1
ATOM 661 N N . HIS A 1 91 ? -12.743 -0.680 -10.546 1.00 96.62 91 HIS A N 1
ATOM 662 C CA . HIS A 1 91 ? -12.017 -1.211 -11.695 1.00 96.62 91 HIS A CA 1
ATOM 663 C C . HIS A 1 91 ? -10.519 -1.117 -11.437 1.00 96.62 91 HIS A C 1
ATOM 665 O O . HIS A 1 91 ? -10.015 -0.103 -10.945 1.00 96.62 91 HIS A O 1
ATOM 671 N N . THR A 1 92 ? -9.809 -2.179 -11.794 1.00 97.94 92 THR A N 1
ATOM 672 C CA . THR A 1 92 ? -8.373 -2.303 -11.589 1.00 97.94 92 THR A CA 1
ATOM 673 C C . THR A 1 92 ? -7.614 -2.192 -12.899 1.00 97.94 92 THR A C 1
ATOM 675 O O . THR A 1 92 ? -8.152 -2.445 -13.979 1.00 97.94 92 THR A O 1
ATOM 678 N N . ALA A 1 93 ? -6.352 -1.793 -12.801 1.00 98.25 93 ALA A N 1
ATOM 679 C CA . ALA A 1 93 ? -5.388 -1.944 -13.875 1.00 98.25 93 ALA A CA 1
ATOM 680 C C . ALA A 1 93 ? -3.987 -2.090 -13.280 1.00 98.25 93 ALA A C 1
ATOM 682 O O . ALA A 1 93 ? -3.645 -1.402 -12.313 1.00 98.25 93 ALA A O 1
ATOM 683 N N . ALA A 1 94 ? -3.164 -2.951 -13.869 1.00 98.44 94 ALA A N 1
ATOM 684 C CA . ALA A 1 94 ? -1.801 -3.177 -13.420 1.00 98.44 94 ALA A CA 1
ATOM 685 C C . ALA A 1 94 ? -0.811 -3.242 -14.586 1.00 98.44 94 ALA A C 1
ATOM 687 O O . ALA A 1 94 ? -1.124 -3.715 -15.677 1.00 98.44 94 ALA A O 1
ATOM 688 N N . TYR A 1 95 ? 0.411 -2.787 -14.339 1.00 98.62 95 TYR A N 1
ATOM 689 C CA . TYR A 1 95 ? 1.528 -2.879 -15.266 1.00 98.62 95 TYR A CA 1
ATOM 690 C C . TYR A 1 95 ? 2.767 -3.354 -14.514 1.00 98.62 95 TYR A C 1
ATOM 692 O O . TYR A 1 95 ? 3.131 -2.782 -13.487 1.00 98.62 95 TYR A O 1
ATOM 700 N N . THR A 1 96 ? 3.452 -4.357 -15.058 1.00 98.62 96 THR A N 1
ATOM 701 C CA . THR A 1 96 ? 4.788 -4.764 -14.619 1.00 98.62 96 THR A CA 1
ATOM 702 C C . THR A 1 96 ? 5.709 -4.677 -15.820 1.00 98.62 96 THR A C 1
ATOM 704 O O . THR A 1 96 ? 5.531 -5.405 -16.794 1.00 98.62 96 THR A O 1
ATOM 707 N N . GLY A 1 97 ? 6.682 -3.776 -15.741 1.00 98.38 97 GLY A N 1
ATOM 708 C CA . GLY A 1 97 ? 7.710 -3.633 -16.750 1.00 98.38 97 GLY A CA 1
ATOM 709 C C . GLY A 1 97 ? 8.585 -4.879 -16.835 1.00 98.38 97 GLY A C 1
ATOM 710 O O . GLY A 1 97 ? 8.954 -5.506 -15.844 1.00 98.38 97 GLY A O 1
ATOM 711 N N . ASP A 1 98 ? 8.946 -5.219 -18.054 1.00 97.62 98 ASP A N 1
ATOM 712 C CA . ASP A 1 98 ? 9.736 -6.371 -18.465 1.00 97.62 98 ASP A CA 1
ATOM 713 C C . ASP A 1 98 ? 11.208 -6.318 -18.007 1.00 97.62 98 ASP A C 1
ATOM 715 O O . ASP A 1 98 ? 11.904 -7.334 -18.037 1.00 97.62 98 ASP A O 1
ATOM 719 N N . LYS A 1 99 ? 11.677 -5.169 -17.503 1.00 97.94 99 LYS A N 1
ATOM 720 C CA . LYS A 1 99 ? 12.984 -5.007 -16.838 1.00 97.94 99 LYS A CA 1
ATOM 721 C C . LYS A 1 99 ? 12.880 -4.912 -15.310 1.00 97.94 99 LYS A C 1
ATOM 723 O O . LYS A 1 99 ? 13.893 -4.660 -14.652 1.00 97.94 99 LYS A O 1
ATOM 728 N N . CYS A 1 100 ? 11.701 -5.116 -14.717 1.00 97.81 100 CYS A N 1
ATOM 729 C CA . CYS A 1 100 ? 11.593 -5.290 -13.270 1.00 97.81 100 CYS A CA 1
ATOM 730 C C . CYS A 1 100 ? 12.352 -6.551 -12.823 1.00 97.81 100 CYS A C 1
ATOM 732 O O . CYS A 1 100 ? 12.305 -7.598 -13.465 1.00 97.81 100 CYS A O 1
ATOM 734 N N . ILE A 1 101 ? 13.056 -6.460 -11.694 1.00 94.88 101 ILE A N 1
ATOM 735 C CA . ILE A 1 101 ? 13.890 -7.562 -11.200 1.00 94.88 101 ILE A CA 1
ATOM 736 C C . ILE A 1 101 ? 12.993 -8.711 -10.693 1.00 94.88 101 ILE A C 1
ATOM 738 O O . ILE A 1 101 ? 12.169 -8.471 -9.799 1.00 94.88 101 ILE A O 1
ATOM 742 N N . PRO A 1 102 ? 13.162 -9.946 -11.207 1.00 92.69 102 PRO A N 1
ATOM 7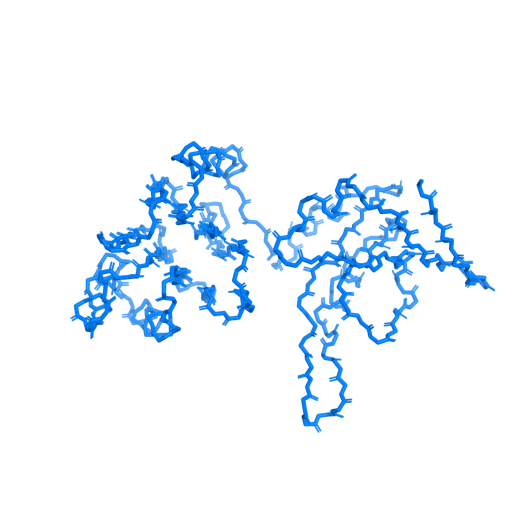43 C CA . PRO A 1 102 ? 12.303 -11.070 -10.866 1.00 92.69 102 PRO A CA 1
ATOM 744 C C . PRO A 1 102 ? 12.531 -11.597 -9.429 1.00 92.69 102 PRO A C 1
ATOM 746 O O . PRO A 1 102 ? 13.599 -11.415 -8.853 1.00 92.69 102 PRO A O 1
ATOM 749 N N . TRP A 1 103 ? 11.560 -12.280 -8.819 1.00 95.56 103 TRP A N 1
ATOM 750 C CA . TRP A 1 103 ? 10.195 -12.408 -9.329 1.00 95.56 103 TRP A CA 1
ATOM 751 C C . TRP A 1 103 ? 9.482 -11.053 -9.276 1.00 95.56 103 TRP A C 1
ATOM 753 O O . TRP A 1 103 ? 9.548 -10.357 -8.259 1.00 95.56 103 TRP A O 1
ATOM 763 N N . ALA A 1 104 ? 8.841 -10.684 -10.384 1.00 97.31 104 ALA A N 1
ATOM 764 C CA . ALA A 1 104 ? 8.075 -9.460 -10.516 1.00 97.31 104 ALA A CA 1
ATOM 765 C C . ALA A 1 104 ? 6.780 -9.747 -11.267 1.00 97.31 104 ALA A C 1
ATOM 767 O O . ALA A 1 104 ? 6.797 -10.395 -12.311 1.00 97.31 104 ALA A O 1
ATOM 768 N N . GLY A 1 105 ? 5.670 -9.266 -10.727 1.00 97.88 105 GLY A N 1
ATOM 769 C CA . GLY A 1 105 ? 4.359 -9.477 -11.313 1.00 97.88 105 GLY A CA 1
ATOM 770 C C . GLY A 1 105 ? 3.250 -8.895 -10.457 1.00 97.88 105 GLY A C 1
ATOM 771 O O . GLY A 1 105 ? 3.493 -8.233 -9.442 1.00 97.88 105 GLY A O 1
ATOM 772 N N . GLN A 1 106 ? 2.026 -9.170 -10.884 1.00 98.00 106 GLN A N 1
ATOM 773 C CA . GLN A 1 106 ? 0.818 -8.717 -10.219 1.00 98.00 106 GLN A CA 1
ATOM 774 C C . GLN A 1 106 ? -0.218 -9.834 -10.130 1.00 98.00 106 GLN A C 1
ATOM 776 O O . GLN A 1 106 ? -0.242 -10.734 -10.968 1.00 98.00 106 GLN A O 1
ATOM 781 N N . VAL A 1 107 ? -1.082 -9.744 -9.126 1.00 97.19 107 VAL A N 1
ATOM 782 C CA . VAL A 1 107 ? -2.300 -10.543 -9.003 1.00 97.19 107 VAL A CA 1
ATOM 783 C C . VAL A 1 107 ? -3.457 -9.560 -8.911 1.00 97.19 107 VAL A C 1
ATOM 785 O O . VAL A 1 107 ? -3.543 -8.786 -7.958 1.00 97.19 107 VAL A O 1
ATOM 788 N N . GLU A 1 108 ? -4.303 -9.556 -9.935 1.00 96.19 108 GLU A N 1
ATOM 789 C CA . GLU A 1 108 ? -5.531 -8.767 -9.959 1.00 96.19 108 GLU A CA 1
ATOM 790 C C . GLU A 1 108 ? -6.691 -9.632 -9.480 1.00 96.19 108 GLU A C 1
ATOM 792 O O . GLU A 1 108 ? -6.851 -10.774 -9.918 1.00 96.19 108 GLU A O 1
ATOM 797 N N . GLY A 1 109 ? -7.509 -9.075 -8.598 1.00 91.44 109 GLY A N 1
ATOM 798 C CA . GLY A 1 109 ? -8.725 -9.714 -8.131 1.00 91.44 109 GLY A CA 1
ATOM 799 C C . GLY A 1 109 ? -9.846 -8.699 -7.989 1.00 91.44 109 GLY A C 1
ATOM 800 O O . GLY A 1 109 ? -9.730 -7.528 -8.360 1.00 91.44 109 GLY A O 1
ATOM 801 N N . ARG A 1 110 ? -10.985 -9.141 -7.456 1.00 88.94 110 ARG A N 1
ATOM 802 C CA . ARG A 1 110 ? -12.142 -8.252 -7.335 1.00 88.94 110 ARG A CA 1
ATOM 803 C C . ARG A 1 110 ? -11.841 -7.153 -6.315 1.00 88.94 110 ARG A C 1
ATOM 805 O O . ARG A 1 110 ? -11.712 -7.427 -5.125 1.00 88.94 110 ARG A O 1
ATOM 812 N N . GLY A 1 111 ? -11.766 -5.911 -6.789 1.00 89.81 111 GLY A N 1
ATOM 813 C CA . GLY A 1 111 ? -11.555 -4.744 -5.938 1.00 89.81 111 GLY A CA 1
ATOM 814 C C . GLY A 1 111 ? -10.149 -4.642 -5.346 1.00 89.81 111 GLY A C 1
ATOM 815 O O . GLY A 1 111 ? -9.990 -3.959 -4.339 1.00 89.81 111 GLY A O 1
ATOM 816 N N . HIS A 1 112 ? -9.140 -5.298 -5.929 1.00 94.50 112 HIS A N 1
ATOM 817 C CA . HIS A 1 112 ? -7.751 -5.122 -5.507 1.00 94.50 112 HIS A CA 1
ATOM 818 C C . HIS A 1 112 ? -6.732 -5.520 -6.579 1.00 94.50 112 HIS A C 1
ATOM 820 O O . HIS A 1 112 ? -7.017 -6.312 -7.477 1.00 94.50 112 HIS A O 1
ATOM 826 N N . VAL A 1 113 ? -5.510 -5.016 -6.422 1.00 98.19 113 VAL A N 1
ATOM 827 C CA . VAL A 1 113 ? -4.325 -5.491 -7.140 1.00 98.19 113 VAL A CA 1
ATOM 828 C C . VAL A 1 113 ? -3.173 -5.626 -6.160 1.00 98.19 113 VAL A C 1
ATOM 830 O O . VAL A 1 113 ? -2.794 -4.652 -5.507 1.00 98.19 113 VAL A O 1
ATOM 833 N N . CYS A 1 114 ? -2.578 -6.813 -6.111 1.00 94.31 114 CYS A N 1
ATOM 834 C CA . CYS A 1 114 ? -1.341 -7.080 -5.390 1.00 94.31 114 CYS A CA 1
ATOM 835 C C . CYS A 1 114 ? -0.159 -7.017 -6.358 1.00 94.31 114 CYS A C 1
ATOM 837 O O . CYS A 1 114 ? -0.131 -7.733 -7.355 1.00 94.31 114 CYS A O 1
ATOM 839 N N . LEU A 1 115 ? 0.835 -6.189 -6.054 1.00 96.88 115 LEU A N 1
ATOM 840 C CA . LEU A 1 115 ? 2.083 -6.068 -6.800 1.00 96.88 115 LEU A CA 1
ATOM 841 C C . LEU A 1 115 ? 3.243 -6.689 -6.037 1.00 96.88 115 LEU A C 1
ATOM 843 O O . LEU A 1 115 ? 3.324 -6.576 -4.814 1.00 96.88 115 LEU A O 1
ATOM 847 N N . GLY A 1 116 ? 4.219 -7.208 -6.775 1.00 92.06 116 GLY A N 1
ATOM 848 C CA . GLY A 1 116 ? 5.478 -7.685 -6.220 1.00 92.06 116 GLY A CA 1
ATOM 849 C C . GLY A 1 116 ? 6.651 -7.493 -7.166 1.00 92.06 116 GLY A C 1
ATOM 850 O O . GLY A 1 116 ? 6.504 -7.739 -8.357 1.00 92.06 116 GLY A O 1
ATOM 851 N N . ASN A 1 117 ? 7.818 -7.101 -6.648 1.00 95.94 117 ASN A N 1
ATOM 852 C CA . ASN A 1 117 ? 9.104 -7.214 -7.346 1.00 95.94 117 ASN A CA 1
ATOM 853 C C . ASN A 1 117 ? 10.241 -7.591 -6.385 1.00 95.94 117 ASN A C 1
ATOM 855 O O . ASN A 1 117 ? 10.221 -7.249 -5.194 1.00 95.94 117 ASN A O 1
ATOM 859 N N . ILE A 1 118 ? 11.254 -8.290 -6.913 1.00 92.44 118 ILE A N 1
ATOM 860 C CA . ILE A 1 118 ? 12.317 -8.924 -6.118 1.00 92.44 118 ILE A CA 1
ATOM 861 C C . ILE A 1 118 ? 11.684 -9.821 -5.035 1.00 92.44 118 ILE A C 1
ATOM 863 O O . ILE A 1 118 ? 12.076 -9.766 -3.865 1.00 92.44 118 ILE A O 1
ATOM 867 N N . LEU A 1 119 ? 10.627 -10.559 -5.394 1.00 83.44 119 LEU A N 1
ATOM 868 C CA . LEU A 1 119 ? 10.010 -11.538 -4.500 1.00 83.44 119 LEU A CA 1
ATOM 869 C C . LEU A 1 119 ? 10.635 -12.915 -4.711 1.00 83.44 119 LEU A C 1
ATOM 871 O O . LEU A 1 119 ? 11.208 -13.204 -5.761 1.00 83.44 119 LEU A O 1
ATOM 875 N N . VAL A 1 120 ? 10.471 -13.773 -3.706 1.00 78.38 120 VAL A N 1
ATOM 876 C CA . VAL A 1 120 ? 10.865 -15.186 -3.782 1.00 78.38 120 VAL A CA 1
ATOM 877 C C . VAL A 1 120 ? 10.020 -15.975 -4.789 1.00 78.38 120 VAL A C 1
ATOM 879 O O . VAL A 1 120 ? 10.484 -16.982 -5.310 1.00 78.38 120 VAL A O 1
ATOM 882 N N . GLY A 1 121 ? 8.805 -15.507 -5.092 1.00 84.56 121 GLY A N 1
ATOM 883 C CA . GLY A 1 121 ? 7.908 -16.114 -6.069 1.00 84.56 121 GLY A CA 1
ATOM 884 C C . GLY A 1 121 ? 6.525 -15.467 -6.070 1.00 84.56 121 GLY A C 1
ATOM 885 O O . GLY A 1 121 ? 6.224 -14.603 -5.243 1.00 84.56 121 GLY A O 1
ATOM 886 N N . GLU A 1 122 ? 5.685 -15.920 -6.998 1.00 93.12 122 GLU A N 1
ATOM 887 C CA . GLU A 1 122 ? 4.306 -15.451 -7.181 1.00 93.12 122 GLU A CA 1
ATOM 888 C C . GLU A 1 122 ? 3.414 -15.698 -5.957 1.00 93.12 122 GLU A C 1
ATOM 890 O O . GLU A 1 122 ? 2.503 -14.915 -5.685 1.00 93.12 122 GLU A O 1
ATOM 895 N N . ASP A 1 123 ? 3.702 -16.748 -5.186 1.00 82.00 123 ASP A N 1
ATOM 896 C CA . ASP A 1 123 ? 2.890 -17.166 -4.040 1.00 82.00 123 ASP A CA 1
ATOM 897 C C . ASP A 1 123 ? 2.740 -16.072 -2.980 1.00 82.00 123 ASP A C 1
ATOM 899 O O . ASP A 1 123 ? 1.727 -16.023 -2.290 1.00 82.00 123 ASP A O 1
ATOM 903 N N . VAL A 1 124 ? 3.695 -15.143 -2.886 1.00 81.50 124 VAL A N 1
ATOM 904 C CA . VAL A 1 124 ? 3.590 -13.984 -1.988 1.00 81.50 124 VAL A CA 1
ATOM 905 C C . VAL A 1 124 ? 2.450 -13.057 -2.422 1.00 81.50 124 VAL A C 1
ATOM 907 O O . VAL A 1 124 ? 1.613 -12.689 -1.601 1.00 81.50 124 VAL A O 1
ATOM 910 N N . ALA A 1 125 ? 2.376 -12.708 -3.710 1.00 83.25 125 ALA A N 1
ATOM 911 C CA . ALA A 1 125 ? 1.313 -11.849 -4.232 1.00 83.25 125 ALA A CA 1
ATOM 912 C C . ALA A 1 125 ? -0.054 -12.554 -4.179 1.00 83.25 125 ALA A C 1
ATOM 914 O O . ALA A 1 125 ? -1.057 -11.925 -3.839 1.00 83.25 125 ALA A O 1
ATOM 915 N N . LYS A 1 126 ? -0.086 -13.872 -4.428 1.00 85.69 126 LYS A N 1
ATOM 916 C CA . LYS A 1 126 ? -1.296 -14.696 -4.262 1.00 85.69 126 LYS A CA 1
ATOM 917 C C . LYS A 1 126 ? -1.757 -14.764 -2.811 1.00 85.69 126 LYS A C 1
ATOM 919 O O . LYS A 1 126 ? -2.950 -14.650 -2.563 1.00 85.69 126 LYS A O 1
ATOM 924 N N . ALA A 1 127 ? -0.842 -14.916 -1.855 1.00 77.94 127 ALA A N 1
ATOM 925 C CA . ALA A 1 127 ? -1.179 -14.933 -0.435 1.00 77.94 127 ALA A CA 1
ATOM 926 C C . ALA A 1 127 ? -1.759 -13.587 0.024 1.00 77.94 127 ALA A C 1
ATOM 928 O O . ALA A 1 127 ? -2.741 -13.573 0.764 1.00 77.94 127 ALA A O 1
ATOM 929 N N . MET A 1 128 ? -1.208 -12.464 -0.456 1.00 81.56 128 MET A N 1
ATOM 930 C CA . MET A 1 128 ? -1.775 -11.133 -0.204 1.00 81.56 128 MET A CA 1
ATOM 931 C C . MET A 1 128 ? -3.193 -11.001 -0.768 1.00 81.56 128 MET A C 1
ATOM 933 O O . MET A 1 128 ? -4.084 -10.538 -0.060 1.00 81.56 128 MET A O 1
ATOM 937 N N . ALA A 1 129 ? -3.402 -11.434 -2.016 1.00 84.12 129 ALA A N 1
ATOM 938 C CA . ALA A 1 129 ? -4.718 -11.427 -2.651 1.00 84.12 129 ALA A CA 1
ATOM 939 C C . ALA A 1 129 ? -5.718 -12.286 -1.862 1.00 84.12 129 ALA A C 1
ATOM 941 O O . ALA A 1 129 ? -6.770 -11.797 -1.468 1.00 84.12 129 ALA A O 1
ATOM 942 N N . HIS A 1 130 ? -5.344 -13.521 -1.514 1.00 79.06 130 HIS A N 1
ATOM 943 C CA . HIS A 1 130 ? -6.177 -14.421 -0.715 1.00 79.06 130 HIS A CA 1
ATOM 944 C C . HIS A 1 130 ? -6.541 -13.838 0.653 1.00 79.06 130 HIS A C 1
ATOM 946 O O . HIS A 1 130 ? -7.688 -13.949 1.083 1.00 79.06 130 HIS A O 1
ATOM 952 N N . ALA A 1 131 ? -5.579 -13.226 1.348 1.00 74.50 131 ALA A N 1
ATOM 953 C CA . ALA A 1 131 ? -5.826 -12.592 2.637 1.00 74.50 131 ALA A CA 1
ATOM 954 C C . ALA A 1 131 ? -6.807 -11.418 2.503 1.00 74.50 131 ALA A C 1
ATOM 956 O O . ALA A 1 131 ? -7.713 -11.282 3.326 1.00 74.50 131 ALA A O 1
ATOM 957 N N . PHE A 1 132 ? -6.661 -10.607 1.450 1.00 77.56 132 PHE A N 1
ATOM 958 C CA . PHE A 1 132 ? -7.585 -9.516 1.161 1.00 77.56 132 PHE A CA 1
ATOM 959 C C . PHE A 1 132 ? -8.980 -10.018 0.780 1.00 77.56 132 PHE A C 1
ATOM 961 O O . PHE A 1 132 ? -9.970 -9.469 1.241 1.00 77.56 132 PHE A O 1
ATOM 968 N N . GLU A 1 133 ? -9.090 -11.065 -0.032 1.00 83.12 133 GLU A N 1
ATOM 969 C CA . GLU A 1 133 ? -10.381 -11.638 -0.427 1.00 83.12 133 GLU A CA 1
ATOM 970 C C . GLU A 1 133 ? -11.112 -12.294 0.748 1.00 83.12 133 GLU A C 1
ATOM 972 O O . GLU A 1 133 ? -12.339 -12.229 0.824 1.00 83.12 133 GLU A O 1
ATOM 977 N N . ALA A 1 134 ? -10.365 -12.897 1.677 1.00 76.75 134 ALA A N 1
ATOM 978 C CA . ALA A 1 134 ? -10.921 -13.510 2.877 1.00 76.75 134 ALA A CA 1
ATOM 979 C C . ALA A 1 134 ? -11.475 -12.473 3.867 1.00 76.75 134 ALA A C 1
ATOM 981 O O . ALA A 1 134 ? -12.469 -12.752 4.537 1.00 76.75 134 ALA A O 1
ATOM 982 N N . SER A 1 135 ? -10.855 -11.292 3.969 1.00 69.94 135 SER A N 1
ATOM 983 C CA . SER A 1 135 ? -11.339 -10.217 4.842 1.00 69.94 135 SER A CA 1
ATOM 984 C C . SER A 1 135 ? -12.345 -9.305 4.134 1.00 69.94 135 SER A C 1
ATOM 986 O O . SER A 1 135 ? -13.364 -8.945 4.720 1.00 69.94 135 SER A O 1
ATOM 988 N N . GLY A 1 136 ? -12.084 -8.947 2.873 1.00 58.88 136 GLY A N 1
ATOM 989 C CA . GLY A 1 136 ? -12.951 -8.213 1.943 1.00 58.88 136 GLY A CA 1
ATOM 990 C C . GLY A 1 136 ? -13.367 -6.815 2.401 1.00 58.88 136 GLY A C 1
ATOM 991 O O . GLY A 1 136 ? -14.214 -6.180 1.769 1.00 58.88 136 GLY A O 1
ATOM 992 N N . VAL A 1 137 ? -12.821 -6.346 3.519 1.00 58.38 137 VAL A N 1
ATOM 993 C CA . VAL A 1 137 ? -13.251 -5.143 4.219 1.00 58.38 137 VAL A CA 1
ATOM 994 C C . VAL A 1 137 ? -12.024 -4.292 4.459 1.00 58.38 137 VAL A C 1
ATOM 996 O O . VAL A 1 137 ? -11.163 -4.629 5.266 1.00 58.38 137 VAL A O 1
ATOM 999 N N . ILE A 1 138 ? -11.963 -3.181 3.731 1.00 54.66 138 ILE A N 1
ATOM 1000 C CA . ILE A 1 138 ? -11.148 -2.045 4.136 1.00 54.66 138 ILE A CA 1
ATOM 1001 C C . ILE A 1 138 ? -12.088 -1.130 4.868 1.00 54.66 138 ILE A C 1
ATOM 1003 O O . ILE A 1 138 ? -13.033 -0.579 4.298 1.00 54.66 138 ILE A O 1
ATOM 1007 N N . ASP A 1 139 ? -11.800 -1.009 6.135 1.00 48.81 139 ASP A N 1
ATOM 1008 C CA . ASP A 1 139 ? -12.406 -0.039 6.988 1.00 48.81 139 ASP A CA 1
ATOM 1009 C C . ASP A 1 139 ? -11.187 0.669 7.597 1.00 48.81 139 ASP A C 1
ATOM 1011 O O . ASP A 1 139 ? -10.261 0.032 8.101 1.00 48.81 139 ASP A O 1
ATOM 1015 N N . VAL A 1 140 ? -11.117 1.978 7.400 1.00 43.38 140 VAL A N 1
ATOM 1016 C CA . VAL A 1 140 ? -10.136 2.908 7.985 1.00 43.38 140 VAL A CA 1
ATOM 1017 C C . VAL A 1 140 ? -10.949 4.116 8.418 1.00 43.38 140 VAL A C 1
ATOM 1019 O O . VAL A 1 140 ? -11.104 5.051 7.644 1.00 43.38 140 VAL A O 1
ATOM 1022 N N . ALA A 1 141 ? -11.594 4.021 9.577 1.00 39.59 141 ALA A N 1
ATOM 1023 C CA . ALA A 1 141 ? -12.721 4.857 9.981 1.00 39.59 141 ALA A CA 1
ATOM 1024 C C . ALA A 1 141 ? -12.652 6.303 9.474 1.00 39.59 141 ALA A C 1
ATOM 1026 O O . ALA A 1 141 ? -11.794 7.078 9.893 1.00 39.59 141 ALA A O 1
ATOM 1027 N N . GLU A 1 142 ? -13.680 6.696 8.726 1.00 34.88 142 GLU A N 1
ATOM 1028 C CA . GLU A 1 142 ? -14.681 7.533 9.386 1.00 34.88 142 GLU A CA 1
ATOM 1029 C C . GLU A 1 142 ? -15.551 6.635 10.274 1.00 34.88 142 GLU A C 1
ATOM 1031 O O . GLU A 1 142 ? -15.721 5.474 9.916 1.00 34.88 142 GLU A O 1
ATOM 1036 N N . PRO A 1 143 ? -16.064 7.141 11.407 1.00 43.00 143 PRO A N 1
ATOM 1037 C CA . PRO A 1 143 ? -16.139 6.522 12.731 1.00 43.00 143 PRO A CA 1
ATOM 1038 C C . PRO A 1 143 ? -16.333 5.008 12.868 1.00 43.00 143 PRO A C 1
ATOM 1040 O O . PRO A 1 143 ? -15.925 4.487 13.875 1.00 43.00 143 PRO A O 1
ATOM 1043 N N . ASP A 1 144 ? -16.838 4.240 11.919 1.00 39.88 144 ASP A N 1
ATOM 1044 C CA . ASP A 1 144 ? -17.248 2.853 12.137 1.00 39.88 144 ASP A CA 1
ATOM 1045 C C . ASP A 1 144 ? -16.144 1.761 12.029 1.00 39.88 144 ASP A C 1
ATOM 1047 O O . ASP A 1 144 ? -16.440 0.627 12.408 1.00 39.88 144 ASP A O 1
ATOM 1051 N N . THR A 1 145 ? -14.857 2.045 11.712 1.00 39.31 145 THR A N 1
ATOM 1052 C CA . THR A 1 145 ? -13.759 1.195 12.284 1.00 39.31 145 THR A CA 1
ATOM 1053 C C . THR A 1 145 ? -13.538 1.423 13.763 1.00 39.31 145 THR A C 1
ATOM 1055 O O . THR A 1 145 ? -12.737 0.706 14.371 1.00 39.31 145 THR A O 1
ATOM 1058 N N . LEU A 1 146 ? -14.284 2.337 14.383 1.00 40.97 146 LEU A N 1
ATOM 1059 C CA . LEU A 1 146 ? -14.574 2.182 15.794 1.00 40.97 146 LEU A CA 1
ATOM 1060 C C . LEU A 1 146 ? -15.162 0.813 16.081 1.00 40.97 146 LEU A C 1
ATOM 1062 O O . LEU A 1 146 ? -15.028 0.437 17.211 1.00 40.97 146 LEU A O 1
ATOM 1066 N N . LYS A 1 147 ? -15.614 -0.032 15.144 1.00 39.19 147 LYS A N 1
ATOM 1067 C CA . LYS A 1 147 ? -15.904 -1.428 15.508 1.00 39.19 147 LYS A CA 1
ATOM 1068 C C . LYS A 1 147 ? -14.706 -2.224 16.001 1.00 39.19 147 LYS A C 1
ATOM 1070 O O . LYS A 1 147 ? -14.901 -3.068 16.854 1.00 39.19 147 LYS A O 1
ATOM 1075 N N . LEU A 1 148 ? -13.481 -1.955 15.547 1.00 41.56 148 LEU A N 1
ATOM 1076 C CA . LEU A 1 148 ? -12.308 -2.619 16.127 1.00 41.56 148 LEU A CA 1
ATOM 1077 C C . LEU A 1 148 ? -12.069 -2.111 17.550 1.00 41.56 148 LEU A C 1
ATOM 1079 O O . LEU A 1 148 ? -11.840 -2.909 18.439 1.00 41.56 148 LEU A O 1
ATOM 1083 N N . TYR A 1 149 ? -12.220 -0.811 17.784 1.00 46.94 149 TYR A N 1
ATOM 1084 C CA . TYR A 1 149 ? -12.169 -0.216 19.118 1.00 46.94 149 TYR A CA 1
ATOM 1085 C C . TYR A 1 149 ? -13.371 -0.634 20.009 1.00 46.94 149 TYR A C 1
ATOM 1087 O O . TYR A 1 149 ? -13.208 -0.920 21.182 1.00 46.94 149 TYR A O 1
ATOM 1095 N N . ASP A 1 150 ? -14.570 -0.776 19.465 1.00 48.41 150 ASP A N 1
ATOM 1096 C CA . ASP A 1 150 ? -15.802 -1.169 20.152 1.00 48.41 150 ASP A CA 1
ATOM 1097 C C . ASP A 1 150 ? -15.816 -2.684 20.433 1.00 48.41 150 ASP A C 1
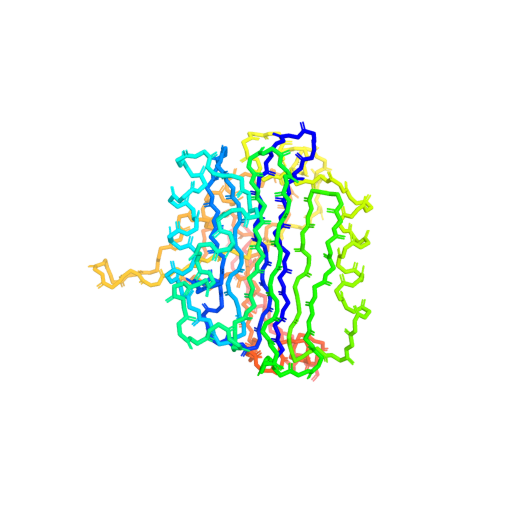ATOM 1099 O O . ASP A 1 150 ? -16.493 -3.139 21.355 1.00 48.41 150 ASP A O 1
ATOM 1103 N N . GLU A 1 151 ? -15.089 -3.476 19.635 1.00 47.81 151 GLU A N 1
ATOM 1104 C CA . GLU A 1 151 ? -14.821 -4.904 19.853 1.00 47.81 151 GLU A CA 1
ATOM 1105 C C . GLU A 1 151 ? -13.607 -5.134 20.757 1.00 47.81 151 GLU A C 1
ATOM 1107 O O . GLU A 1 151 ? -13.517 -6.191 21.385 1.00 47.81 151 GLU A O 1
ATOM 1112 N N . MET A 1 152 ? -12.689 -4.166 20.834 1.00 51.66 152 MET A N 1
ATOM 1113 C CA . MET A 1 152 ? -11.560 -4.215 21.747 1.00 51.66 152 MET A CA 1
ATOM 1114 C C . MET A 1 152 ? -12.066 -4.143 23.179 1.00 51.66 152 MET A C 1
ATOM 1116 O O . MET A 1 152 ? -12.736 -3.199 23.605 1.00 51.66 152 MET A O 1
ATOM 1120 N N . VAL A 1 153 ? -11.709 -5.157 23.945 1.00 53.91 153 VAL A N 1
ATOM 1121 C CA . VAL A 1 153 ? -12.072 -5.246 25.350 1.00 53.91 153 VAL A CA 1
ATOM 1122 C C . VAL A 1 153 ? -10.891 -4.829 26.219 1.00 53.91 153 VAL A C 1
ATOM 1124 O O . VAL A 1 153 ? -9.732 -4.922 25.799 1.00 53.91 153 VAL A O 1
ATOM 1127 N N . PRO A 1 154 ? -11.145 -4.387 27.464 1.00 60.94 154 PRO A N 1
ATOM 1128 C CA . PRO A 1 154 ? -10.071 -4.145 28.410 1.00 60.94 154 PRO A CA 1
ATOM 1129 C C . PRO A 1 154 ? -9.125 -5.350 28.508 1.00 60.94 154 PRO A C 1
ATOM 1131 O O . PRO A 1 154 ? -9.561 -6.464 28.805 1.00 60.94 154 PRO A O 1
ATOM 1134 N N . GLY A 1 155 ? -7.836 -5.115 28.257 1.00 50.62 155 GLY A N 1
ATOM 1135 C CA . GLY A 1 155 ? -6.805 -6.156 28.171 1.00 50.62 155 GLY A CA 1
ATOM 1136 C C . GLY A 1 155 ? -6.287 -6.462 26.760 1.00 50.62 155 GLY A C 1
ATOM 1137 O O . GLY A 1 155 ? -5.234 -7.093 26.651 1.00 50.62 155 GLY A O 1
ATOM 1138 N N . ASP A 1 156 ? -6.952 -5.991 25.701 1.00 53.59 156 ASP A N 1
ATOM 1139 C CA . ASP A 1 156 ? -6.414 -6.050 24.336 1.00 53.59 156 ASP A CA 1
ATOM 1140 C C . ASP A 1 156 ? -5.249 -5.065 24.134 1.00 53.59 156 ASP A C 1
ATOM 1142 O O . ASP A 1 156 ? -5.038 -4.154 24.936 1.00 53.59 156 ASP A O 1
ATOM 1146 N N . VAL A 1 157 ? -4.477 -5.242 23.053 1.00 57.31 157 VAL A N 1
ATOM 1147 C CA . VAL A 1 157 ? -3.306 -4.405 22.732 1.00 57.31 157 VAL A CA 1
ATOM 1148 C C . VAL A 1 157 ? -3.457 -3.755 21.355 1.00 57.31 157 VAL A C 1
ATOM 1150 O O . VAL A 1 157 ? -3.614 -4.455 20.354 1.00 57.31 157 VAL A O 1
ATOM 1153 N N . ALA A 1 158 ? -3.333 -2.427 21.285 1.00 63.56 158 ALA A N 1
ATOM 1154 C CA . ALA A 1 158 ? -3.256 -1.664 20.033 1.00 63.56 158 ALA A CA 1
ATOM 1155 C C . ALA A 1 158 ? -1.797 -1.335 19.693 1.00 63.56 158 ALA A C 1
ATOM 1157 O O . ALA A 1 158 ? -1.116 -0.692 20.487 1.00 63.56 158 ALA A O 1
ATOM 1158 N N . PHE A 1 159 ? -1.319 -1.697 18.500 1.00 70.94 159 PHE A N 1
ATOM 1159 C CA . PHE A 1 159 ? -0.021 -1.225 18.003 1.00 70.94 159 PHE A CA 1
ATOM 1160 C C . PHE A 1 159 ? -0.184 0.048 17.168 1.00 70.94 159 PHE A C 1
ATOM 1162 O O . PHE A 1 159 ? -0.850 0.031 16.134 1.00 70.94 159 PHE A O 1
ATOM 1169 N N . VAL A 1 160 ? 0.469 1.133 17.587 1.00 72.81 160 VAL A N 1
ATOM 1170 C CA . VAL A 1 160 ? 0.454 2.421 16.877 1.00 72.81 160 VAL A CA 1
ATOM 1171 C C . VAL A 1 160 ? 1.724 2.549 16.031 1.00 72.81 160 VAL A C 1
ATOM 1173 O O . VAL A 1 160 ? 2.818 2.769 16.562 1.00 72.81 160 VAL A O 1
ATOM 1176 N N . CYS A 1 161 ? 1.564 2.370 14.714 1.00 75.12 161 CYS A N 1
ATOM 1177 C CA . CYS A 1 161 ? 2.635 2.299 13.706 1.00 75.12 161 CYS A CA 1
ATOM 1178 C C . CYS A 1 161 ? 2.373 3.266 12.536 1.00 75.12 161 CYS A C 1
ATOM 1180 O O . CYS A 1 161 ? 2.314 2.866 11.372 1.00 75.12 161 CYS A O 1
ATOM 1182 N N . VAL A 1 162 ? 2.157 4.537 12.851 1.00 70.69 162 VAL A N 1
ATOM 1183 C CA . VAL A 1 162 ? 1.883 5.605 11.882 1.00 70.69 162 VAL A CA 1
ATOM 1184 C C . VAL A 1 162 ? 3.133 6.443 11.572 1.00 70.69 162 VAL A C 1
ATOM 1186 O O . VAL A 1 162 ? 4.067 6.467 12.380 1.00 70.69 162 VAL A O 1
ATOM 1189 N N . PRO A 1 163 ? 3.190 7.127 10.415 1.00 67.19 163 PRO A N 1
ATOM 1190 C CA . PRO A 1 163 ? 4.304 8.008 10.079 1.00 67.19 163 PRO A CA 1
ATOM 1191 C C . PRO A 1 163 ? 4.443 9.174 11.061 1.00 67.19 163 PRO A C 1
ATOM 1193 O O . PRO A 1 163 ? 3.454 9.778 11.459 1.00 67.19 163 PRO A O 1
ATOM 1196 N N . THR A 1 164 ? 5.687 9.528 11.370 1.00 77.25 164 THR A N 1
ATOM 1197 C CA . THR A 1 164 ? 6.051 10.690 12.189 1.00 77.25 164 THR A CA 1
ATOM 1198 C C . THR A 1 164 ? 7.149 11.479 11.474 1.00 77.25 164 THR A C 1
ATOM 1200 O O . THR A 1 164 ? 8.336 11.334 11.771 1.00 77.25 164 THR A O 1
ATOM 1203 N N . PRO A 1 165 ? 6.814 12.233 10.414 1.00 74.00 165 PRO A N 1
ATOM 1204 C CA . PRO A 1 165 ? 7.819 12.923 9.618 1.00 74.00 165 PRO A CA 1
ATOM 1205 C C . PRO A 1 165 ? 8.470 14.056 10.418 1.00 74.00 165 PRO A C 1
ATOM 1207 O O . PRO A 1 165 ? 7.825 14.726 11.219 1.00 74.00 165 PRO A O 1
ATOM 1210 N N . PHE A 1 166 ? 9.760 14.302 10.187 1.00 78.56 166 PHE A N 1
ATOM 1211 C CA . PHE A 1 166 ? 10.424 15.475 10.749 1.00 78.56 166 PHE A CA 1
ATOM 1212 C C . PHE A 1 166 ? 9.964 16.738 10.012 1.00 78.56 166 PHE A C 1
ATOM 1214 O O . PHE A 1 166 ? 10.196 16.868 8.806 1.00 78.56 166 PHE A O 1
ATOM 1221 N N . ASP A 1 167 ? 9.347 17.677 10.726 1.00 79.88 167 ASP A N 1
ATOM 1222 C CA . ASP A 1 167 ? 9.019 18.993 10.191 1.00 79.88 167 ASP A CA 1
ATOM 1223 C C . ASP A 1 167 ? 10.232 19.917 10.358 1.00 79.88 167 ASP A C 1
ATOM 1225 O O . ASP A 1 167 ? 10.504 20.460 11.431 1.00 79.88 167 ASP A O 1
ATOM 1229 N N . GLY A 1 168 ? 10.971 20.111 9.264 1.00 71.06 168 GLY A N 1
ATOM 1230 C CA . GLY A 1 168 ? 12.159 20.965 9.246 1.00 71.06 168 GLY A CA 1
ATOM 1231 C C . GLY A 1 168 ? 11.885 22.457 9.468 1.00 71.06 168 GLY A C 1
ATOM 1232 O O . GLY A 1 168 ? 12.814 23.179 9.824 1.00 71.06 168 GLY A O 1
ATOM 1233 N N . TRP A 1 169 ? 10.646 22.929 9.283 1.00 73.56 169 TRP A N 1
ATOM 1234 C CA . TRP A 1 169 ? 10.265 24.316 9.576 1.00 73.56 169 TRP A CA 1
ATOM 1235 C C . TRP A 1 169 ? 9.999 24.528 11.059 1.00 73.56 169 TRP A C 1
ATOM 1237 O O . TRP A 1 169 ? 10.363 25.567 11.611 1.00 73.56 169 TRP A O 1
ATOM 1247 N N . ARG A 1 170 ? 9.355 23.550 11.697 1.00 75.31 170 ARG A N 1
ATOM 1248 C CA . ARG A 1 170 ? 9.033 23.604 13.125 1.00 75.31 170 ARG A CA 1
ATOM 1249 C C . ARG A 1 170 ? 10.200 23.147 14.004 1.00 75.31 170 ARG A C 1
ATOM 1251 O O . ARG A 1 170 ? 10.348 23.629 15.120 1.00 75.31 170 ARG A O 1
ATOM 1258 N N . GLY A 1 171 ? 11.076 22.286 13.488 1.00 82.75 171 GLY A N 1
ATOM 1259 C CA . GLY A 1 171 ? 12.223 21.746 14.221 1.00 82.75 171 GLY A CA 1
ATOM 1260 C C . GLY A 1 171 ? 11.870 20.573 15.140 1.00 82.75 171 GLY A C 1
ATOM 1261 O O . GLY A 1 171 ? 12.651 20.248 16.033 1.00 82.75 171 GLY A O 1
ATOM 1262 N N . TRP A 1 172 ? 10.716 19.937 14.931 1.00 81.12 172 TRP A N 1
ATOM 1263 C CA . TRP A 1 172 ? 10.261 18.753 15.666 1.00 81.12 172 TRP A CA 1
ATOM 1264 C C . TRP A 1 172 ? 9.523 17.774 14.740 1.00 81.12 172 TRP A C 1
ATOM 1266 O O . TRP A 1 172 ? 9.223 18.095 13.592 1.00 81.12 172 TRP A O 1
ATOM 1276 N N . TYR A 1 173 ? 9.265 16.555 15.220 1.00 81.00 173 TYR A N 1
ATOM 1277 C CA . TYR A 1 173 ? 8.513 15.541 14.474 1.00 81.00 173 TYR A CA 1
ATOM 1278 C C . TYR A 1 173 ? 7.008 15.810 14.542 1.00 81.00 173 TYR A C 1
ATOM 1280 O O . TYR A 1 173 ? 6.488 16.088 15.619 1.00 81.00 173 TYR A O 1
ATOM 1288 N N . ASP A 1 174 ? 6.311 15.708 13.413 1.00 81.81 174 ASP A N 1
ATOM 1289 C CA . ASP A 1 174 ? 4.850 15.766 13.369 1.00 81.81 174 ASP A CA 1
ATOM 1290 C C . ASP A 1 174 ? 4.266 14.457 13.918 1.00 81.81 174 ASP A C 1
ATOM 1292 O O . ASP A 1 174 ? 4.405 13.393 13.309 1.00 81.81 174 ASP A O 1
ATOM 1296 N N . THR A 1 175 ? 3.655 14.540 15.098 1.00 81.00 175 THR A N 1
ATOM 1297 C CA . THR A 1 175 ? 3.040 13.420 15.822 1.00 81.00 175 THR A CA 1
ATOM 1298 C C . THR A 1 175 ? 1.519 13.414 15.743 1.00 81.00 175 THR A C 1
ATOM 1300 O O . THR A 1 175 ? 0.896 12.563 16.373 1.00 81.00 175 THR A O 1
ATOM 1303 N N . SER A 1 176 ? 0.910 14.288 14.936 1.00 79.12 176 SER A N 1
ATOM 1304 C CA . SER A 1 176 ? -0.554 14.423 14.846 1.00 79.12 176 SER A CA 1
ATOM 1305 C C . SER A 1 176 ? -1.265 13.098 14.547 1.00 79.12 176 SER A C 1
ATOM 1307 O O . SER A 1 176 ? -2.285 12.786 15.155 1.00 79.12 176 SER A O 1
ATOM 1309 N N . ALA A 1 177 ? -0.682 12.259 13.687 1.00 73.31 177 ALA A N 1
ATOM 1310 C CA . ALA A 1 177 ? -1.221 10.935 13.387 1.00 73.31 177 ALA A CA 1
ATOM 1311 C C . ALA A 1 177 ? -1.155 9.967 14.584 1.00 73.31 177 ALA A C 1
ATOM 1313 O O . ALA A 1 177 ? -2.007 9.092 14.717 1.00 73.31 177 ALA A O 1
ATOM 1314 N N . VAL A 1 178 ? -0.138 10.086 15.446 1.00 75.31 178 VAL A N 1
ATOM 1315 C CA . VAL A 1 178 ? -0.024 9.271 16.667 1.00 75.31 178 VAL A CA 1
ATOM 1316 C C . VAL A 1 178 ? -1.105 9.687 17.658 1.00 75.31 178 VAL A C 1
ATOM 1318 O O . VAL A 1 178 ? -1.790 8.820 18.195 1.00 75.31 178 VAL A O 1
ATOM 1321 N N . GLU A 1 179 ? -1.270 10.993 17.861 1.00 81.44 179 GLU A N 1
ATOM 1322 C CA . GLU A 1 179 ? -2.272 11.579 18.759 1.00 81.44 179 GLU A CA 1
ATOM 1323 C C . GLU A 1 179 ? -3.686 11.165 18.339 1.00 81.44 179 GLU A C 1
ATOM 1325 O O . GLU A 1 179 ? -4.411 10.573 19.136 1.00 81.44 179 GLU A O 1
ATOM 1330 N N . GLU A 1 180 ? -4.027 11.337 17.059 1.00 76.31 180 GLU A N 1
ATOM 1331 C CA . GLU A 1 180 ? -5.337 10.963 16.515 1.00 76.31 180 GLU A CA 1
ATOM 1332 C C . GLU A 1 180 ? -5.652 9.470 16.707 1.00 76.31 180 GLU A C 1
ATOM 1334 O O . GLU A 1 180 ? -6.790 9.104 17.004 1.00 76.31 180 GLU A O 1
ATOM 1339 N N . VAL A 1 181 ? -4.658 8.588 16.546 1.00 71.50 181 VAL A N 1
ATOM 1340 C CA . VAL A 1 181 ? -4.851 7.146 16.758 1.00 71.50 181 VAL A CA 1
ATOM 1341 C C . VAL A 1 181 ? -4.991 6.815 18.242 1.00 71.50 181 VAL A C 1
ATOM 1343 O O . VAL A 1 181 ? -5.833 5.986 18.583 1.00 71.50 181 VAL A O 1
ATOM 1346 N N . CYS A 1 182 ? -4.199 7.436 19.121 1.00 74.50 182 CYS A N 1
ATOM 1347 C CA . CYS A 1 182 ? -4.248 7.170 20.562 1.00 74.50 182 CYS A CA 1
ATOM 1348 C C . CYS A 1 182 ? -5.569 7.636 21.184 1.00 74.50 182 CYS A C 1
ATOM 1350 O O . CYS A 1 182 ? -6.163 6.877 21.945 1.00 74.50 182 CYS A O 1
ATOM 1352 N N . GLU A 1 183 ? -6.074 8.814 20.805 1.00 80.12 183 GLU A N 1
ATOM 1353 C CA . GLU A 1 183 ? -7.367 9.341 21.278 1.00 80.12 183 GLU A CA 1
ATOM 1354 C C . GLU A 1 183 ? -8.554 8.429 20.929 1.00 80.12 183 GLU A C 1
ATOM 1356 O O . GLU A 1 183 ? -9.601 8.478 21.575 1.00 80.12 183 GLU A O 1
ATOM 1361 N N . ARG A 1 184 ? -8.404 7.590 19.899 1.00 72.38 184 ARG A N 1
ATOM 1362 C CA . ARG A 1 184 ? -9.440 6.656 19.444 1.00 72.38 184 ARG A CA 1
ATOM 1363 C C . ARG A 1 184 ? -9.365 5.283 20.111 1.00 72.38 184 ARG A C 1
ATOM 1365 O O . ARG A 1 184 ? -10.316 4.517 19.982 1.00 72.38 184 ARG A O 1
ATOM 1372 N N . VAL A 1 185 ? -8.274 4.957 20.809 1.00 69.81 185 VAL A N 1
ATOM 1373 C CA . VAL A 1 185 ? -8.129 3.683 21.530 1.00 69.81 185 VAL A CA 1
ATOM 1374 C C . VAL A 1 185 ? -9.039 3.684 22.776 1.00 69.81 185 VAL A C 1
ATOM 1376 O O . VAL A 1 185 ? -8.950 4.602 23.589 1.00 69.81 185 VAL A O 1
ATOM 1379 N N . PRO A 1 186 ? -9.905 2.670 22.975 1.00 72.31 186 PRO A N 1
ATOM 1380 C CA . PRO A 1 186 ? -10.803 2.602 24.119 1.00 72.31 186 PRO A CA 1
ATOM 1381 C C . PRO A 1 186 ? -10.067 2.540 25.448 1.00 72.31 186 PRO A C 1
ATOM 1383 O O . PRO A 1 186 ? -9.013 1.916 25.590 1.00 72.31 186 PRO A O 1
ATOM 1386 N N . VAL A 1 187 ? -10.711 3.088 26.475 1.00 76.75 187 VAL A N 1
ATOM 1387 C CA . VAL A 1 187 ? -10.234 2.985 27.854 1.00 76.75 187 VAL A CA 1
ATOM 1388 C C . VAL A 1 187 ? -10.116 1.514 28.266 1.00 76.75 187 VAL A C 1
ATOM 1390 O O . VAL A 1 187 ? -11.075 0.749 28.184 1.00 76.75 187 VAL A O 1
ATOM 1393 N N . GLY A 1 188 ? -8.938 1.132 28.764 1.00 64.75 188 GLY A N 1
ATOM 1394 C CA . GLY A 1 188 ? -8.631 -0.231 29.208 1.00 64.75 188 GLY A CA 1
ATOM 1395 C C . GLY A 1 188 ? -7.921 -1.095 28.163 1.00 64.75 188 GLY A C 1
ATOM 1396 O O . GLY A 1 188 ? -7.441 -2.177 28.510 1.00 64.75 188 GLY A O 1
ATOM 1397 N N . VAL A 1 189 ? -7.807 -0.625 26.921 1.00 65.94 189 VAL A N 1
ATOM 1398 C CA . VAL A 1 189 ? -6.946 -1.222 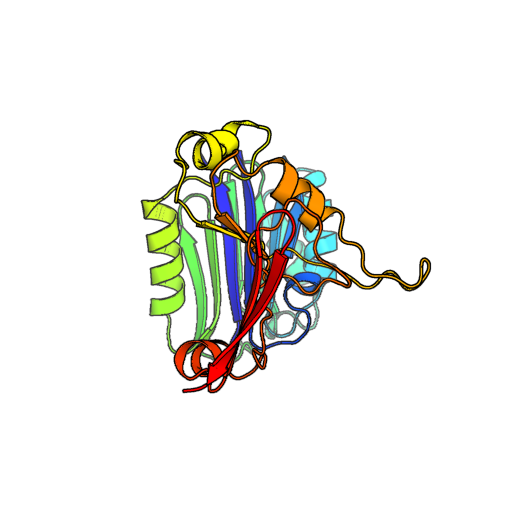25.896 1.00 65.94 189 VAL A CA 1
ATOM 1399 C C . VAL A 1 189 ? -5.521 -0.709 26.076 1.00 65.94 189 VAL A C 1
ATOM 1401 O O . VAL A 1 189 ? -5.284 0.481 26.274 1.00 65.94 189 VAL A O 1
ATOM 1404 N N . ILE A 1 190 ? -4.552 -1.614 25.996 1.00 64.62 190 ILE A N 1
ATOM 1405 C CA . ILE A 1 190 ? -3.139 -1.292 26.163 1.00 64.62 190 ILE A CA 1
ATOM 1406 C C . ILE A 1 190 ? -2.602 -0.730 24.845 1.00 64.62 190 ILE A C 1
ATOM 1408 O O . ILE A 1 190 ? -2.365 -1.458 23.879 1.00 64.62 190 ILE A O 1
ATOM 1412 N N . THR A 1 191 ? -2.364 0.575 24.807 1.00 71.50 191 THR A N 1
ATOM 1413 C CA . THR A 1 191 ? -1.707 1.232 23.669 1.00 71.50 191 THR A CA 1
ATOM 1414 C C . THR A 1 191 ? -0.205 0.950 23.679 1.00 71.50 191 THR A C 1
ATOM 1416 O O . THR A 1 191 ? 0.489 1.281 24.641 1.00 71.50 191 THR A O 1
ATOM 1419 N N . CYS A 1 192 ? 0.305 0.372 22.593 1.00 72.38 192 CYS A N 1
ATOM 1420 C CA . CYS A 1 192 ? 1.715 0.092 22.359 1.00 72.38 192 CYS A CA 1
ATOM 1421 C C . CYS A 1 192 ? 2.242 0.946 21.198 1.00 72.38 192 CYS A C 1
ATOM 1423 O O . CYS A 1 192 ? 2.004 0.654 20.021 1.00 72.38 192 CYS A O 1
ATOM 1425 N N . LEU A 1 193 ? 2.971 2.010 21.525 1.00 76.88 193 LEU A N 1
ATOM 1426 C CA . LEU A 1 193 ? 3.565 2.913 20.549 1.00 76.88 193 LEU A CA 1
ATOM 1427 C C . LEU A 1 193 ? 4.846 2.315 19.960 1.00 76.88 193 LEU A C 1
ATOM 1429 O O . LEU A 1 193 ? 5.791 1.995 20.688 1.00 76.88 193 LEU A O 1
ATOM 1433 N N . ARG A 1 194 ? 4.874 2.187 18.631 1.00 80.44 194 ARG A N 1
ATOM 1434 C CA . ARG A 1 194 ? 6.024 1.694 17.851 1.00 80.44 194 ARG A CA 1
ATOM 1435 C C . ARG A 1 194 ? 6.615 2.780 16.952 1.00 80.44 194 ARG A C 1
ATOM 1437 O O . ARG A 1 194 ? 7.812 2.745 16.678 1.00 80.44 194 ARG A O 1
ATOM 1444 N N . SER A 1 195 ? 5.789 3.734 16.511 1.00 76.38 195 SER A N 1
ATOM 1445 C CA . SER A 1 195 ? 6.222 4.916 15.762 1.00 76.38 195 SER A CA 1
ATOM 1446 C C . SER A 1 195 ? 7.341 5.670 16.476 1.00 76.38 195 SER A C 1
ATOM 1448 O O . SER A 1 195 ? 7.362 5.781 17.701 1.00 76.38 195 SER A O 1
ATOM 1450 N N . THR A 1 196 ? 8.265 6.234 15.699 1.00 76.88 196 THR A N 1
ATOM 1451 C CA . THR A 1 196 ? 9.354 7.046 16.252 1.00 76.88 196 THR A CA 1
ATOM 1452 C C . THR A 1 196 ? 8.804 8.392 16.720 1.00 76.88 196 THR A C 1
ATOM 1454 O O . THR A 1 196 ? 8.370 9.190 15.898 1.00 76.88 196 THR A O 1
ATOM 1457 N N . VAL A 1 197 ? 8.839 8.669 18.020 1.00 75.44 197 VAL A N 1
ATOM 1458 C CA . VAL A 1 197 ? 8.384 9.944 18.602 1.00 75.44 197 VAL A CA 1
ATOM 1459 C C . VAL A 1 197 ? 9.479 10.574 19.459 1.00 75.44 197 VAL A C 1
ATOM 1461 O O . VAL A 1 197 ? 10.417 9.896 19.875 1.00 75.44 197 VAL A O 1
ATOM 1464 N N . SER A 1 198 ? 9.370 11.875 19.732 1.00 67.19 198 SER A N 1
ATOM 1465 C CA . SER A 1 198 ? 10.286 12.565 20.655 1.00 67.19 198 SER A CA 1
ATOM 1466 C C . SER A 1 198 ? 9.960 12.302 22.126 1.00 67.19 198 SER A C 1
ATOM 1468 O O . SER A 1 198 ? 10.864 12.259 22.954 1.00 67.19 198 SER A O 1
ATOM 1470 N N . TYR A 1 199 ? 8.681 12.125 22.439 1.00 66.44 199 TYR A N 1
ATOM 1471 C CA . TYR A 1 199 ? 8.148 11.770 23.749 1.00 66.44 199 TYR A CA 1
ATOM 1472 C C . TYR A 1 199 ? 6.805 11.069 23.528 1.00 66.44 199 TYR A C 1
ATOM 1474 O O . TYR A 1 199 ? 6.127 11.334 22.535 1.00 66.44 199 TYR A O 1
ATOM 1482 N N . ALA A 1 200 ? 6.455 10.140 24.412 1.00 61.38 200 ALA A N 1
ATOM 1483 C CA . ALA A 1 200 ? 5.126 9.542 24.419 1.00 61.38 200 ALA A CA 1
ATOM 1484 C C . ALA A 1 200 ? 4.173 10.447 25.209 1.00 61.38 200 ALA A C 1
ATOM 1486 O O . ALA A 1 200 ? 4.600 11.104 26.158 1.00 61.38 200 ALA A O 1
ATOM 1487 N N . ASN A 1 201 ? 2.913 10.511 24.786 1.00 67.88 201 ASN A N 1
ATOM 1488 C CA . ASN A 1 201 ? 1.857 11.176 25.543 1.00 67.88 201 ASN A CA 1
ATOM 1489 C C . ASN A 1 201 ? 1.357 10.267 26.681 1.00 67.88 201 ASN A C 1
ATOM 1491 O O . ASN A 1 201 ? 1.639 9.068 26.706 1.00 67.88 201 ASN A O 1
ATOM 1495 N N . ASP A 1 202 ? 0.585 10.843 27.602 1.00 69.31 202 ASP A N 1
ATOM 1496 C CA . ASP A 1 202 ? 0.035 10.127 28.763 1.00 69.31 202 ASP A CA 1
ATOM 1497 C C . ASP A 1 202 ? -0.948 9.001 28.368 1.00 69.31 202 ASP A C 1
ATOM 1499 O O . ASP A 1 202 ? -1.209 8.098 29.162 1.00 69.31 202 ASP A O 1
ATOM 1503 N N . ASP A 1 203 ? -1.454 9.018 27.130 1.00 67.19 203 ASP A N 1
ATOM 1504 C CA . ASP A 1 203 ? -2.390 8.024 26.582 1.00 67.19 203 ASP A CA 1
ATOM 1505 C C . ASP A 1 203 ? -1.697 6.741 26.074 1.00 67.19 203 ASP A C 1
ATOM 1507 O O . ASP A 1 203 ? -2.344 5.759 25.682 1.00 67.19 203 ASP A O 1
ATOM 1511 N N . VAL A 1 204 ? -0.361 6.721 26.076 1.00 66.69 204 VAL A N 1
ATOM 1512 C CA . VAL A 1 204 ? 0.444 5.562 25.687 1.00 66.69 204 VAL A CA 1
ATOM 1513 C C . VAL A 1 204 ? 0.851 4.768 26.921 1.00 66.69 204 VAL A C 1
ATOM 1515 O O . VAL A 1 204 ? 1.639 5.206 27.752 1.00 66.69 204 VAL A O 1
ATOM 1518 N N . HIS A 1 205 ? 0.365 3.532 26.993 1.00 73.12 205 HIS A N 1
ATOM 1519 C CA . HIS A 1 205 ? 0.654 2.620 28.098 1.00 73.12 205 HIS A CA 1
ATOM 1520 C C . HIS A 1 205 ? 2.052 2.005 27.978 1.00 73.12 205 HIS A C 1
ATOM 1522 O O . HIS A 1 205 ? 2.760 1.830 28.973 1.00 73.12 205 HIS A O 1
ATOM 1528 N N . VAL A 1 206 ? 2.441 1.648 26.750 1.00 71.56 206 VAL A N 1
ATOM 1529 C CA . VAL A 1 206 ? 3.716 1.004 26.443 1.00 71.56 206 VAL A CA 1
ATOM 1530 C C . VAL A 1 206 ? 4.380 1.701 25.265 1.00 71.56 206 VAL A C 1
ATOM 1532 O O . VAL A 1 206 ? 3.811 1.802 24.183 1.00 71.56 206 VAL A O 1
ATOM 1535 N N . VAL A 1 207 ? 5.629 2.113 25.438 1.00 73.75 207 VAL A N 1
ATOM 1536 C CA . VAL A 1 207 ? 6.511 2.514 24.343 1.00 73.75 207 VAL A CA 1
ATOM 1537 C C . VAL A 1 207 ? 7.421 1.339 24.035 1.00 73.75 207 VAL A C 1
ATOM 1539 O O . VAL A 1 207 ? 8.238 0.939 24.866 1.00 73.75 207 VAL A O 1
ATOM 1542 N N . HIS A 1 208 ? 7.297 0.779 22.839 1.00 75.88 208 HIS A N 1
ATOM 1543 C CA . HIS A 1 208 ? 8.148 -0.309 22.377 1.00 75.88 208 HIS A CA 1
ATOM 1544 C C . HIS A 1 208 ? 8.915 0.161 21.139 1.00 75.88 208 HIS A C 1
ATOM 1546 O O . HIS A 1 208 ? 8.504 -0.138 20.017 1.00 75.88 208 HIS A O 1
ATOM 1552 N N . PRO A 1 209 ? 10.032 0.889 21.306 1.00 66.25 209 PRO A N 1
ATOM 1553 C CA . PRO A 1 209 ? 10.793 1.390 20.172 1.00 66.25 209 PRO A CA 1
ATOM 1554 C C . PRO A 1 209 ? 11.236 0.239 19.267 1.00 66.25 209 PRO A C 1
ATOM 1556 O O . PRO A 1 209 ? 11.502 -0.883 19.712 1.00 66.25 209 PRO A O 1
ATOM 1559 N N . GLU A 1 210 ? 11.312 0.514 17.972 1.00 70.88 210 GLU A N 1
ATOM 1560 C CA . GLU A 1 210 ? 11.745 -0.467 16.993 1.00 70.88 210 GLU A CA 1
ATOM 1561 C C . GLU A 1 210 ? 13.190 -0.222 16.553 1.00 70.88 210 GLU A C 1
ATOM 1563 O O . GLU A 1 210 ? 13.560 0.853 16.097 1.00 70.88 210 GLU A O 1
ATOM 1568 N N . PHE A 1 211 ? 14.025 -1.253 16.684 1.00 72.94 211 PHE A N 1
ATOM 1569 C CA . PHE A 1 211 ? 15.431 -1.235 16.260 1.00 72.94 211 PHE A CA 1
ATOM 1570 C C . PHE A 1 211 ? 15.621 -2.083 15.007 1.00 72.94 211 PHE A C 1
ATOM 1572 O O . PHE A 1 211 ? 16.546 -2.888 14.897 1.00 72.94 211 PHE A O 1
ATOM 1579 N N . LEU A 1 212 ? 14.675 -1.954 14.082 1.00 71.50 212 LEU A N 1
ATOM 1580 C CA . LEU A 1 212 ? 14.634 -2.762 12.879 1.00 71.50 212 LEU A CA 1
ATOM 1581 C C . LEU A 1 212 ? 15.510 -2.111 11.823 1.00 71.50 212 LEU A C 1
ATOM 1583 O O . LEU A 1 212 ? 15.275 -0.979 11.395 1.00 71.50 212 LEU A O 1
ATOM 1587 N N . ARG A 1 213 ? 16.524 -2.836 11.356 1.00 68.81 213 ARG A N 1
ATOM 1588 C CA . ARG A 1 213 ? 17.243 -2.407 10.165 1.00 68.81 213 ARG A CA 1
ATOM 1589 C C . ARG A 1 213 ? 16.359 -2.751 8.993 1.00 68.81 213 ARG A C 1
ATOM 1591 O O . ARG A 1 213 ? 15.992 -3.902 8.785 1.00 68.81 213 ARG A O 1
ATOM 1598 N N . GLN A 1 214 ? 16.092 -1.757 8.168 1.00 44.75 214 GLN A N 1
ATOM 1599 C CA . GLN A 1 214 ? 15.247 -1.881 6.986 1.00 44.75 214 GLN A CA 1
ATOM 1600 C C . GLN A 1 214 ? 15.566 -3.104 6.097 1.00 44.75 214 GLN A C 1
ATOM 1602 O O . GLN A 1 214 ? 14.684 -3.673 5.464 1.00 44.75 214 GLN A O 1
ATOM 1607 N N . ALA A 1 215 ? 16.832 -3.535 6.048 1.00 41.78 215 ALA A N 1
ATOM 1608 C CA . ALA A 1 215 ? 17.287 -4.686 5.270 1.00 41.78 215 ALA A CA 1
ATOM 1609 C C . ALA A 1 215 ? 17.028 -6.065 5.907 1.00 41.78 215 ALA A C 1
ATOM 1611 O O . ALA A 1 215 ? 17.143 -7.059 5.185 1.00 41.78 215 ALA A O 1
ATOM 1612 N N . HIS A 1 216 ? 16.720 -6.099 7.204 1.00 61.22 216 HIS A N 1
ATOM 1613 C CA . HIS A 1 216 ? 16.618 -7.278 8.064 1.00 61.22 216 HIS A CA 1
ATOM 1614 C C . HIS A 1 216 ? 15.419 -7.186 9.019 1.00 61.22 216 HIS A C 1
ATOM 1616 O O . HIS A 1 216 ? 15.437 -7.836 10.045 1.00 61.22 216 HIS A O 1
ATOM 1622 N N . ALA A 1 217 ? 14.384 -6.389 8.731 1.00 49.94 217 ALA A N 1
ATOM 1623 C CA . ALA A 1 217 ? 13.331 -6.089 9.707 1.00 49.94 217 ALA A CA 1
ATOM 1624 C C . ALA A 1 217 ? 12.642 -7.343 10.284 1.00 49.94 217 ALA A C 1
ATOM 1626 O O . ALA A 1 217 ? 12.413 -7.403 11.484 1.00 49.94 217 ALA A O 1
ATOM 1627 N N . ASP A 1 218 ? 12.376 -8.370 9.468 1.00 51.78 218 ASP A N 1
ATOM 1628 C CA . ASP A 1 218 ? 11.824 -9.649 9.951 1.00 51.78 218 ASP A CA 1
ATOM 1629 C C . ASP A 1 218 ? 12.837 -10.431 10.809 1.00 51.78 218 ASP A C 1
ATOM 1631 O O . ASP A 1 218 ? 12.502 -10.879 11.907 1.00 51.78 218 ASP A O 1
ATOM 1635 N N . ASP A 1 219 ? 14.096 -10.526 10.364 1.00 63.66 219 ASP A N 1
ATOM 1636 C CA . ASP A 1 219 ? 15.174 -11.161 11.132 1.00 63.66 219 ASP A CA 1
ATOM 1637 C C . ASP A 1 219 ? 15.407 -10.430 12.460 1.00 63.66 219 ASP A C 1
ATOM 1639 O O . ASP A 1 219 ? 15.452 -11.064 13.507 1.00 63.66 219 ASP A O 1
ATOM 1643 N N . ASP A 1 220 ? 15.508 -9.103 12.445 1.00 68.69 220 ASP A N 1
ATOM 1644 C CA . ASP A 1 220 ? 15.703 -8.237 13.608 1.00 68.69 220 ASP A CA 1
ATOM 1645 C C . ASP A 1 220 ? 14.507 -8.318 14.565 1.00 68.69 220 ASP A C 1
ATOM 1647 O O . ASP A 1 220 ? 14.703 -8.342 15.777 1.00 68.69 220 ASP A O 1
ATOM 1651 N N . PHE A 1 221 ? 13.276 -8.446 14.056 1.00 70.19 221 PHE A N 1
ATOM 1652 C CA . PHE A 1 221 ? 12.082 -8.628 14.885 1.00 70.19 221 PHE A CA 1
ATOM 1653 C C . PHE A 1 221 ? 12.079 -9.997 15.586 1.00 70.19 221 PHE A C 1
ATOM 1655 O O . PHE A 1 221 ? 11.836 -10.093 16.795 1.00 70.19 221 PHE A O 1
ATOM 1662 N N . ARG A 1 222 ? 12.406 -11.074 14.858 1.00 72.06 222 ARG A N 1
ATOM 1663 C CA . ARG A 1 222 ? 12.427 -12.450 15.397 1.00 72.06 222 ARG A CA 1
ATOM 1664 C C . ARG A 1 222 ? 13.633 -12.718 16.300 1.00 72.06 222 ARG A C 1
ATOM 1666 O O . ARG A 1 222 ? 13.522 -13.420 17.313 1.00 72.06 222 ARG A O 1
ATOM 1673 N N . SER A 1 223 ? 14.784 -12.160 15.938 1.00 80.81 223 SER A N 1
ATOM 1674 C CA . SER A 1 223 ? 16.085 -12.383 16.579 1.00 80.81 223 SER A CA 1
ATOM 1675 C C . SER A 1 223 ? 16.566 -11.203 17.425 1.00 80.81 223 SER A C 1
ATOM 1677 O O . SER A 1 223 ? 17.736 -11.173 17.804 1.00 80.81 223 SER A O 1
ATOM 1679 N N . ALA A 1 224 ? 15.665 -10.271 17.767 1.00 72.56 224 ALA A N 1
ATOM 1680 C CA . ALA A 1 224 ? 15.949 -9.119 18.618 1.00 72.56 224 ALA A CA 1
ATOM 1681 C C . ALA A 1 224 ? 16.774 -9.538 19.842 1.00 72.56 224 ALA A C 1
ATOM 1683 O O . ALA A 1 224 ? 16.310 -10.320 20.678 1.00 72.56 224 ALA A O 1
ATOM 1684 N N . LYS A 1 225 ? 18.008 -9.030 19.915 1.00 77.19 225 LYS A N 1
AT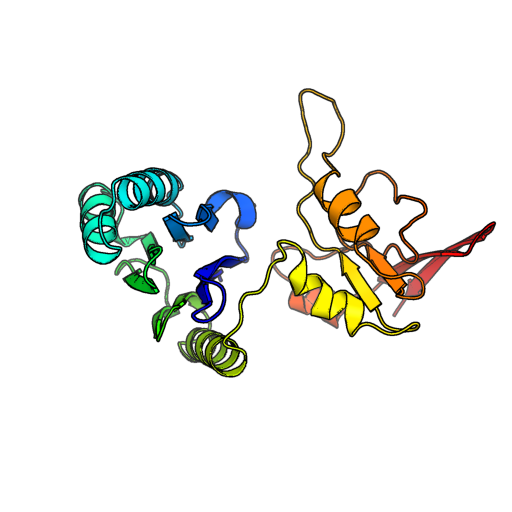OM 1685 C CA . LYS A 1 225 ? 18.928 -9.282 21.035 1.00 77.19 225 LYS A CA 1
ATOM 1686 C C . LYS A 1 225 ? 18.516 -8.525 22.290 1.00 77.19 225 LYS A C 1
ATOM 1688 O O . LYS A 1 225 ? 18.766 -8.979 23.397 1.00 77.19 225 LYS A O 1
ATOM 1693 N N . VAL A 1 226 ? 17.891 -7.371 22.085 1.00 66.25 226 VAL A N 1
ATOM 1694 C CA . VAL A 1 226 ? 17.399 -6.489 23.132 1.00 66.25 226 VAL A CA 1
ATOM 1695 C C . VAL A 1 226 ? 15.989 -6.071 22.755 1.00 66.25 226 VAL A C 1
ATOM 1697 O O . VAL A 1 226 ? 15.727 -5.729 21.598 1.00 66.25 226 VAL A O 1
ATOM 1700 N N . ARG A 1 227 ? 15.086 -6.107 23.730 1.00 71.44 227 ARG A N 1
ATOM 1701 C CA . ARG A 1 227 ? 13.755 -5.509 23.636 1.00 71.44 227 ARG A CA 1
ATOM 1702 C C . ARG A 1 227 ? 13.617 -4.498 24.756 1.00 71.44 227 ARG A C 1
ATOM 1704 O O . ARG A 1 227 ? 13.921 -4.814 25.902 1.00 71.44 227 ARG A O 1
ATOM 1711 N N . VAL A 1 228 ? 13.187 -3.297 24.404 1.00 65.00 228 VAL A N 1
ATOM 1712 C CA . VAL A 1 228 ? 13.000 -2.204 25.355 1.00 65.00 228 VAL A CA 1
ATOM 1713 C C . VAL A 1 228 ? 11.513 -1.926 25.446 1.00 65.00 228 VAL A C 1
ATOM 1715 O O . VAL A 1 228 ? 10.854 -1.786 24.416 1.00 65.00 228 VAL A O 1
ATOM 1718 N N . TYR A 1 229 ? 11.007 -1.839 26.667 1.00 68.38 229 TYR A N 1
ATOM 1719 C CA . TYR A 1 229 ? 9.638 -1.448 26.953 1.00 68.38 229 TYR A CA 1
ATOM 1720 C C . TYR A 1 229 ? 9.683 -0.295 27.949 1.00 68.38 229 TYR A C 1
ATOM 1722 O O . TYR A 1 229 ? 10.160 -0.454 29.069 1.00 68.38 229 TYR A O 1
ATOM 1730 N N . GLY A 1 230 ? 9.213 0.877 27.537 1.00 68.44 230 GLY A N 1
ATOM 1731 C CA . GLY A 1 230 ? 8.830 1.929 28.470 1.00 68.44 230 GLY A CA 1
ATOM 1732 C C . GLY A 1 230 ? 7.389 1.683 28.886 1.00 68.44 230 GLY A C 1
ATOM 1733 O O . GLY A 1 230 ? 6.534 1.571 28.014 1.00 68.44 230 GLY A O 1
ATOM 1734 N N . ILE A 1 231 ? 7.116 1.560 30.178 1.00 64.38 231 ILE A N 1
ATOM 1735 C CA . ILE A 1 231 ? 5.764 1.365 30.705 1.00 64.38 231 ILE A CA 1
ATOM 1736 C C . ILE A 1 231 ? 5.398 2.603 31.513 1.00 64.38 231 ILE A C 1
ATOM 1738 O O . ILE A 1 231 ? 6.083 2.942 32.484 1.00 64.38 231 ILE A O 1
ATOM 1742 N N . ALA A 1 232 ? 4.307 3.252 31.118 1.00 63.12 232 ALA A N 1
ATOM 1743 C CA . ALA A 1 232 ? 3.688 4.327 31.876 1.00 63.12 232 ALA A CA 1
ATOM 1744 C C . ALA A 1 232 ? 2.494 3.742 32.639 1.00 63.12 232 ALA A C 1
ATOM 1746 O O . ALA A 1 232 ? 1.538 3.252 32.040 1.00 63.12 232 ALA A O 1
ATOM 1747 N N . ASN A 1 233 ? 2.561 3.730 33.974 1.00 56.09 233 ASN A N 1
ATOM 1748 C CA . ASN A 1 233 ? 1.462 3.239 34.807 1.00 56.09 233 ASN A CA 1
ATOM 1749 C C . ASN A 1 233 ? 1.165 4.242 35.931 1.00 56.09 233 ASN A C 1
ATOM 1751 O O . ASN A 1 233 ? 1.657 4.124 37.059 1.00 56.09 233 ASN A O 1
ATOM 1755 N N . GLY A 1 234 ? 0.401 5.284 35.595 1.00 61.53 234 GLY A N 1
ATOM 1756 C CA . GLY A 1 234 ? 0.080 6.383 36.505 1.00 61.53 234 GLY A CA 1
ATOM 1757 C C . GLY A 1 234 ? 1.329 7.158 36.937 1.00 61.53 234 GLY A C 1
ATOM 1758 O O . GLY A 1 234 ? 1.983 7.794 36.126 1.00 61.53 234 GLY A O 1
ATOM 1759 N N . SER A 1 235 ? 1.682 7.110 38.226 1.00 46.06 235 SER A N 1
ATOM 1760 C CA . SER A 1 235 ? 2.781 7.902 38.809 1.00 46.06 235 SER A CA 1
ATOM 1761 C C . SER A 1 235 ? 4.167 7.241 38.737 1.00 46.06 235 SER A C 1
ATOM 1763 O O . SER A 1 235 ? 5.075 7.649 39.467 1.00 46.06 235 SER A O 1
ATOM 1765 N N . ARG A 1 236 ? 4.325 6.151 37.979 1.00 48.78 236 ARG A N 1
ATOM 1766 C CA . ARG A 1 236 ? 5.600 5.436 37.836 1.00 48.78 236 ARG A CA 1
ATOM 1767 C C . ARG A 1 236 ? 5.885 5.173 36.365 1.00 48.78 236 ARG A C 1
ATOM 1769 O O . ARG A 1 236 ? 5.172 4.411 35.719 1.00 48.78 236 ARG A O 1
ATOM 1776 N N . GLU A 1 237 ? 6.967 5.773 35.893 1.00 56.75 237 GLU A N 1
ATOM 1777 C CA . GLU A 1 237 ? 7.615 5.430 34.634 1.00 56.75 237 GLU A CA 1
ATOM 1778 C C . GLU A 1 237 ? 8.676 4.368 34.927 1.00 56.75 237 GLU A C 1
ATOM 1780 O O . GLU A 1 237 ? 9.523 4.540 35.813 1.00 56.75 237 GLU A O 1
ATOM 1785 N N . HIS A 1 238 ? 8.615 3.245 34.218 1.00 61.41 238 HIS A N 1
ATOM 1786 C CA . HIS A 1 238 ? 9.641 2.213 34.297 1.00 61.41 238 HIS A CA 1
ATOM 1787 C C . HIS A 1 238 ? 10.106 1.834 32.898 1.00 61.41 238 HIS A C 1
ATOM 1789 O O . HIS A 1 238 ? 9.300 1.741 31.975 1.00 61.41 238 HIS A O 1
ATOM 1795 N N . VAL A 1 239 ? 11.410 1.620 32.743 1.00 61.09 239 VAL A N 1
ATOM 1796 C CA . VAL A 1 239 ? 11.995 1.120 31.500 1.00 61.09 239 VAL A CA 1
ATOM 1797 C C . VAL A 1 239 ? 12.535 -0.268 31.778 1.00 61.09 239 VAL A C 1
ATOM 1799 O O . VAL A 1 239 ? 13.519 -0.417 32.502 1.00 61.09 239 VAL A O 1
ATOM 1802 N N . ASP A 1 240 ? 11.897 -1.263 31.175 1.00 55.06 240 ASP A N 1
ATOM 1803 C CA . ASP A 1 240 ? 12.363 -2.639 31.178 1.00 55.06 240 ASP A CA 1
ATOM 1804 C C . ASP A 1 240 ? 13.186 -2.902 29.920 1.00 55.06 240 ASP A C 1
ATOM 1806 O O . ASP A 1 240 ? 12.732 -2.721 28.785 1.00 55.06 240 ASP A O 1
ATOM 1810 N N . VAL A 1 241 ? 14.416 -3.365 30.125 1.00 64.62 241 VAL A N 1
ATOM 1811 C CA . VAL A 1 241 ? 15.301 -3.827 29.056 1.00 64.62 241 VAL A CA 1
ATOM 1812 C C . VAL A 1 241 ? 15.442 -5.333 29.201 1.00 64.62 241 VAL A C 1
ATOM 1814 O O . VAL A 1 241 ? 16.046 -5.827 30.150 1.00 64.62 241 VAL A O 1
ATOM 1817 N N . ILE A 1 242 ? 14.856 -6.068 28.261 1.00 67.00 242 ILE A N 1
ATOM 1818 C CA . ILE A 1 242 ? 14.935 -7.525 28.210 1.00 67.00 242 ILE A CA 1
ATOM 1819 C C . ILE A 1 242 ? 16.024 -7.899 27.210 1.00 67.00 242 ILE A C 1
ATOM 1821 O O . ILE A 1 242 ? 15.863 -7.718 25.999 1.00 67.00 242 ILE A O 1
ATOM 1825 N N . GLU A 1 243 ? 17.121 -8.439 27.724 1.00 66.75 243 GLU A N 1
ATOM 1826 C CA . GLU A 1 243 ? 18.210 -9.002 26.928 1.00 66.75 243 GLU A CA 1
ATOM 1827 C C . GLU A 1 243 ? 17.998 -10.511 26.748 1.00 66.75 243 GLU A C 1
ATOM 1829 O O . GLU A 1 243 ? 17.502 -11.193 27.649 1.00 66.75 243 GLU A O 1
ATOM 1834 N N . LYS A 1 244 ? 18.304 -11.015 25.551 1.00 53.97 244 LYS A N 1
ATOM 1835 C CA . LYS A 1 244 ? 18.078 -12.408 25.148 1.00 53.97 244 LYS A CA 1
ATOM 1836 C C . LYS A 1 244 ? 19.353 -13.243 25.203 1.00 53.97 244 LYS A C 1
ATOM 1838 O O . LYS A 1 244 ? 20.417 -12.711 24.817 1.00 53.97 244 LYS A O 1
#

Radius of gyration: 19.67 Å; chains: 1; bounding box: 38×42×61 Å

pLDDT: mean 77.83, std 16.63, range [34.88, 98.75]

Secondary structure (DSSP, 8-state):
-EEEEEEE-TTT--EEEEEEESSTTHHHHSEEEETTTEEEEEEES--HHHHHHHHHHHHTT--HHHHHHHHHHH-TTGGGEEEEEEETT--EEEEE-TTSPSS-EEEEETTEEEEEES-S-THHHHHHHHHHHHH------SGGGHHHHHHPPTT-EEEE-----EETTTTEE--HHHHHHHHTSPTTSEEEE-S--SS--TT-SEE------TTSHHHHHHS-SEEEEEEEETTEEEEEEEE-

Sequence (244 aa):
MTFSIVARCPRTGMLAVATSSKALAAGGMVPYCRAGVGAIASQSFVNPYLGIEGITLLEQGLAAARVLERIIESDRGRDLRQVAIIDRDGHTAAYTGDKCIPWAGQVEGRGHVCLGNILVGEDVAKAMAHAFEASGVIDVAEPDTLKLYDEMVPGDVAFVCVPTPFDGWRGWYDTSAVEEVCERVPVGVITCLRSTVSYANDDVHVVHPEFLRQAHADDDFRSAKVRVYGIANGSREHVDVIEK